Protein 5AOG (pdb70)

B-factor: mean 28.05, std 12.78, range [15.37, 127.28]

Structure (mmCIF, N/CA/C/O backbone):
data_5AOG
#
_entry.id   5AOG
#
_cell.length_a   58.620
_cell.length_b   58.620
_cell.length_c   208.410
_cell.angle_alpha   90.00
_cell.angle_beta   90.00
_cell.angle_gamma   120.00
#
_symmetry.space_group_name_H-M   'P 31 2 1'
#
loop_
_entity.id
_entity.type
_entity.pdbx_description
1 polymer 'CATIONIC PEROXIDASE SPC4'
2 branched alpha-L-fucopyranose-(1-3)-[2-acetamido-2-deoxy-beta-D-glucopyranose-(1-4)]2-acetamido-2-deoxy-beta-D-glucopyranose
3 branched beta-D-xylopyranose-(1-2)-[alpha-D-mannopyranose-(1-3)]beta-D-mannopyranose-(1-4)-2-acetamido-2-deoxy-beta-D-glucopyranose-(1-4)-[alpha-L-fucopyranose-(1-3)]2-acetamido-2-deoxy-beta-D-glucopyranose
4 non-polymer 'PROTOPORPHYRIN IX CONTAINING FE'
5 non-polymer 'CALCIUM ION'
6 non-polymer 'SODIUM ION'
7 non-polymer GLYCEROL
8 non-polymer '1H-INDOL-3-YLACETIC ACID'
9 water water
#
loop_
_atom_site.group_PDB
_atom_site.id
_atom_site.type_symbol
_atom_site.label_atom_id
_atom_site.label_alt_id
_atom_site.label_comp_id
_atom_site.label_asym_id
_atom_site.label_entity_id
_atom_site.label_seq_id
_atom_site.pdbx_PDB_ins_code
_atom_site.Cartn_x
_atom_site.Cartn_y
_atom_site.Cartn_z
_atom_site.occupancy
_atom_site.B_iso_or_equiv
_atom_site.auth_seq_id
_atom_site.auth_comp_id
_atom_site.auth_asym_id
_atom_site.auth_atom_id
_atom_site.pdbx_PDB_model_num
ATOM 1 N N . GLN A 1 1 ? 14.205 62.918 26.495 1.00 61.42 34 GLN A N 1
ATOM 2 C CA . GLN A 1 1 ? 12.949 63.683 26.233 1.00 51.66 34 GLN A CA 1
ATOM 3 C C . GLN A 1 1 ? 13.242 65.132 25.813 1.00 41.85 34 GLN A C 1
ATOM 4 O O . GLN A 1 1 ? 14.320 65.676 26.094 1.00 46.00 34 GLN A O 1
ATOM 6 N N . PRO A 1 2 ? 12.282 65.753 25.121 1.00 30.83 35 PRO A N 1
ATOM 7 C CA . PRO A 1 2 ? 12.207 67.191 25.042 1.00 35.19 35 PRO A CA 1
ATOM 8 C C . PRO A 1 2 ? 12.013 67.805 26.420 1.00 30.60 35 PRO A C 1
ATOM 9 O O . PRO A 1 2 ? 11.717 67.095 27.388 1.00 30.57 35 PRO A O 1
ATOM 13 N N . PRO A 1 3 ? 12.118 69.128 26.494 1.00 35.52 36 PRO A N 1
ATOM 14 C CA . PRO A 1 3 ? 11.830 69.787 27.751 1.00 38.21 36 PRO A CA 1
ATOM 15 C C . PRO A 1 3 ? 10.384 69.589 28.186 1.00 31.42 36 PRO A C 1
ATOM 16 O O . PRO A 1 3 ? 9.507 69.369 27.338 1.00 34.03 36 PRO A O 1
ATOM 20 N N . LEU A 1 4 ? 10.175 69.521 29.493 1.00 31.88 37 LEU A N 1
ATOM 21 C CA . LEU A 1 4 ? 8.830 69.419 30.048 1.00 29.52 37 LEU A CA 1
ATOM 22 C C . LEU A 1 4 ? 8.216 70.792 30.221 1.00 26.63 37 LEU A C 1
ATOM 23 O O . LEU A 1 4 ? 8.852 71.735 30.735 1.00 31.49 37 LEU A O 1
ATOM 28 N N . ALA A 1 5 ? 6.949 70.879 29.848 1.00 23.35 38 ALA A N 1
ATOM 29 C CA . ALA A 1 5 ? 6.170 72.086 30.079 1.00 25.71 38 ALA A CA 1
ATOM 30 C C . ALA A 1 5 ? 6.044 72.325 31.576 1.00 25.85 38 ALA A C 1
ATOM 31 O O . ALA A 1 5 ? 5.856 71.382 32.342 1.00 25.34 38 ALA A O 1
ATOM 33 N N . PRO A 1 6 ? 6.084 73.600 31.994 1.00 27.52 39 PRO A N 1
ATOM 34 C CA . PRO A 1 6 ? 5.845 73.885 33.402 1.00 25.99 39 PRO A CA 1
ATOM 35 C C . PRO A 1 6 ? 4.510 73.317 33.883 1.00 25.04 39 PRO A C 1
ATOM 36 O O . PRO A 1 6 ? 3.479 73.475 33.221 1.00 30.20 39 PRO A O 1
ATOM 40 N N . GLY A 1 7 ? 4.546 72.657 35.031 1.00 26.42 40 GLY A N 1
ATOM 41 C CA . GLY A 1 7 ? 3.362 72.044 35.591 1.00 23.30 40 GLY A CA 1
ATOM 42 C C . GLY A 1 7 ? 3.221 70.556 35.305 1.00 22.04 40 GLY A C 1
ATOM 43 O O . GLY A 1 7 ? 2.404 69.897 35.934 1.00 26.66 40 GLY A O 1
ATOM 44 N N . LEU A 1 8 ? 3.903 70.065 34.271 1.00 21.82 41 LEU A N 1
ATOM 45 C CA . LEU A 1 8 ? 3.884 68.639 33.959 1.00 19.79 41 LEU A CA 1
ATOM 46 C C . LEU A 1 8 ? 5.048 67.905 34.622 1.00 21.87 41 LEU A C 1
ATOM 47 O O . LEU A 1 8 ? 6.124 68.489 34.864 1.00 25.48 41 LEU A O 1
ATOM 52 N N . SER A 1 9 ? 4.854 66.605 34.861 1.00 20.25 42 SER A N 1
ATOM 53 C CA . SER A 1 9 ? 5.938 65.769 35.340 1.00 21.09 42 SER A CA 1
ATOM 54 C C . SER A 1 9 ? 5.702 64.346 34.929 1.00 19.40 42 SER A C 1
ATOM 55 O O . SER A 1 9 ? 4.558 63.886 34.809 1.00 20.08 42 SER A O 1
ATOM 58 N N . PHE A 1 10 ? 6.790 63.603 34.800 1.00 20.40 43 PHE A N 1
ATOM 59 C CA . PHE A 1 10 ? 6.685 62.142 34.680 1.00 20.01 43 PHE A CA 1
ATOM 60 C C . PHE A 1 10 ? 6.113 61.552 35.971 1.00 19.80 43 PHE A C 1
ATOM 61 O O . PHE A 1 10 ? 6.428 62.011 37.063 1.00 23.08 43 PHE A O 1
ATOM 69 N N . ASP A 1 11 ? 5.224 60.571 35.833 1.00 20.59 44 ASP A N 1
ATOM 70 C CA . ASP A 1 11 ? 4.661 59.850 36.998 1.00 20.97 44 ASP A CA 1
ATOM 71 C C . ASP A 1 11 ? 3.934 60.813 37.941 1.00 20.59 44 ASP A C 1
ATOM 72 O O . ASP A 1 11 ? 3.991 60.662 39.157 1.00 21.60 44 ASP A O 1
ATOM 77 N N . PHE A 1 12 ? 3.156 61.729 37.353 1.00 19.54 45 PHE A N 1
ATOM 78 C CA . PHE A 1 12 ? 2.407 62.757 38.099 1.00 19.56 45 PHE A CA 1
ATOM 79 C C . PHE A 1 12 ? 1.474 62.129 39.135 1.00 21.52 45 PHE A C 1
ATOM 80 O O . PHE A 1 12 ? 1.236 62.727 40.185 1.00 22.07 45 PHE A O 1
ATOM 88 N N . TYR A 1 13 ? 0.923 60.942 38.831 1.00 20.04 46 TYR A N 1
ATOM 89 C CA . TYR A 1 13 ? -0.064 60.277 39.696 1.00 21.54 46 TYR A CA 1
ATOM 90 C C . TYR A 1 13 ? 0.561 59.232 40.653 1.00 21.06 46 TYR A C 1
ATOM 91 O O . TYR A 1 13 ? -0.153 58.428 41.250 1.00 22.32 46 TYR A O 1
ATOM 100 N N . LYS A 1 14 ? 1.864 59.343 40.897 1.00 21.56 47 LYS A N 1
ATOM 101 C CA . LYS A 1 14 ? 2.572 58.362 41.747 1.00 21.80 47 LYS A CA 1
ATOM 102 C C . LYS A 1 14 ? 1.935 58.184 43.124 1.00 22.72 47 LYS A C 1
ATOM 103 O O . LYS A 1 14 ? 1.857 57.065 43.646 1.00 26.29 47 LYS A O 1
ATOM 109 N N . ARG A 1 15 ? 1.447 59.283 43.687 1.00 24.25 48 ARG A N 1
ATOM 110 C CA . ARG A 1 15 ? 0.787 59.238 44.983 1.00 24.71 48 ARG A CA 1
ATOM 111 C C . ARG A 1 15 ? -0.742 59.087 44.841 1.00 25.86 48 ARG A C 1
ATOM 112 O O . ARG A 1 15 ? -1.383 58.317 45.569 1.00 28.52 48 ARG A O 1
ATOM 114 N N . SER A 1 16 ? -1.342 59.793 43.900 1.00 23.19 49 SER A N 1
ATOM 115 C CA . SER A 1 16 ? -2.798 59.852 43.856 1.00 23.58 49 SER A CA 1
ATOM 116 C C . SER A 1 16 ? -3.445 58.653 43.146 1.00 23.43 49 SER A C 1
ATOM 117 O O . SER A 1 16 ? -4.578 58.289 43.451 1.00 26.99 49 SER A O 1
ATOM 120 N N . CYS A 1 17 ? -2.738 58.045 42.189 0.74 19.72 50 CYS A N 1
ATOM 121 C CA . CYS A 1 17 ? -3.218 56.811 41.552 0.74 19.50 50 CYS A CA 1
ATOM 122 C C . CYS A 1 17 ? -2.046 56.168 40.845 0.74 17.40 50 CYS A C 1
ATOM 123 O O . CYS A 1 17 ? -1.921 56.222 39.620 0.74 18.52 50 CYS A O 1
ATOM 126 N N . PRO A 1 18 ? -1.216 55.447 41.600 1.00 20.92 51 PRO A N 1
ATOM 127 C CA . PRO A 1 18 ? 0.002 54.908 41.001 1.00 21.16 51 PRO A CA 1
ATOM 128 C C . PRO A 1 18 ? -0.259 53.898 39.910 1.00 19.70 51 PRO A C 1
ATOM 129 O O . PRO A 1 18 ? 0.621 53.697 39.060 1.00 22.57 51 PRO A O 1
ATOM 133 N N . LYS A 1 19 ? -1.421 53.238 39.932 1.00 18.61 52 LYS A N 1
ATOM 134 C CA . LYS A 1 19 ? -1.743 52.228 38.914 1.00 20.45 52 LYS A CA 1
ATOM 135 C C . LYS A 1 19 ? -2.301 52.810 37.605 1.00 19.15 52 LYS A C 1
ATOM 136 O O . LYS A 1 19 ? -2.580 52.068 36.663 1.00 19.71 52 LYS A O 1
ATOM 142 N N . ALA A 1 20 ? -2.487 54.135 37.531 1.00 19.05 53 ALA A N 1
ATOM 143 C CA . ALA A 1 20 ? -3.216 54.725 36.405 1.00 19.66 53 ALA A CA 1
ATOM 144 C C . ALA A 1 20 ? -2.631 54.340 35.037 1.00 18.44 53 ALA A C 1
ATOM 145 O O . ALA A 1 20 ? -3.385 53.930 34.147 1.00 19.42 53 ALA A O 1
ATOM 147 N N . GLU A 1 21 ? -1.309 54.504 34.860 1.00 18.46 54 GLU A N 1
ATOM 148 C CA . GLU A 1 21 ? -0.739 54.204 33.548 1.00 18.95 54 GLU A CA 1
ATOM 149 C C . GLU A 1 21 ? -0.930 52.728 33.192 1.00 19.53 54 GLU A C 1
ATOM 150 O O . GLU A 1 21 ? -1.282 52.391 32.052 1.00 19.01 54 GLU A O 1
ATOM 156 N N . SER A 1 22 ? -0.772 51.863 34.184 1.00 18.25 55 SER A N 1
ATOM 157 C CA . SER A 1 22 ? -0.971 50.446 33.956 1.00 19.08 55 SER A CA 1
ATOM 158 C C . SER A 1 22 ? -2.404 50.085 33.557 1.00 18.96 55 SER A C 1
ATOM 159 O O . SER A 1 22 ? -2.624 49.243 32.685 1.00 21.12 55 SER A O 1
ATOM 162 N N . ILE A 1 23 ? -3.374 50.763 34.159 1.00 18.89 56 ILE A N 1
ATOM 163 C CA . ILE A 1 23 ? -4.778 50.562 33.817 1.00 18.73 56 ILE A CA 1
ATOM 164 C C . ILE A 1 23 ? -5.038 50.973 32.368 1.00 18.93 56 ILE A C 1
ATOM 165 O O . ILE A 1 23 ? -5.715 50.246 31.623 1.00 19.12 56 ILE A O 1
ATOM 170 N N . VAL A 1 24 ? -4.505 52.120 31.944 1.00 17.94 57 VAL A N 1
ATOM 171 C CA . VAL A 1 24 ? -4.732 52.545 30.563 1.00 17.49 57 VAL A CA 1
ATOM 172 C C . VAL A 1 24 ? -4.140 51.516 29.585 1.00 17.13 57 VAL A C 1
ATOM 173 O O . VAL A 1 24 ? -4.764 51.145 28.605 1.00 17.98 57 VAL A O 1
ATOM 177 N N . ARG A 1 25 ? -2.918 51.070 29.854 1.00 17.95 58 ARG A N 1
ATOM 178 C CA . ARG A 1 25 ? -2.240 50.149 28.942 1.00 18.71 58 ARG A CA 1
ATOM 179 C C . ARG A 1 25 ? -2.992 48.824 28.817 1.00 17.97 58 ARG A C 1
ATOM 180 O O . ARG A 1 25 ? -3.205 48.313 27.717 1.00 19.64 58 ARG A O 1
ATOM 188 N N . SER A 1 26 ? -3.447 48.297 29.956 1.00 17.71 59 SER A N 1
ATOM 189 C CA A SER A 1 26 ? -4.202 47.043 29.949 0.66 19.46 59 SER A CA 1
ATOM 190 C CA B SER A 1 26 ? -4.188 47.051 29.952 0.34 19.46 59 SER A CA 1
ATOM 191 C C . SER A 1 26 ? -5.474 47.182 29.129 1.00 18.70 59 SER A C 1
ATOM 192 O O . SER A 1 26 ? -5.817 46.291 28.331 1.00 20.12 59 SER A O 1
ATOM 197 N N . PHE A 1 27 ? -6.188 48.291 29.302 1.00 17.68 60 PHE A N 1
ATOM 198 C CA . PHE A 1 27 ? -7.406 48.516 28.541 1.00 18.02 60 PHE A CA 1
ATOM 199 C C . PHE A 1 27 ? -7.110 48.575 27.053 1.00 18.86 60 PHE A C 1
ATOM 200 O O . PHE A 1 27 ? -7.783 47.942 26.246 1.00 19.16 60 PHE A O 1
ATOM 208 N N . VAL A 1 28 ? -6.111 49.363 26.671 1.00 17.80 61 VAL A N 1
ATOM 209 C CA . VAL A 1 28 ? -5.789 49.534 25.254 1.00 18.27 61 VAL A CA 1
ATOM 210 C C . VAL A 1 28 ? -5.346 48.199 24.638 1.00 19.00 61 VAL A C 1
ATOM 211 O O . VAL A 1 28 ? -5.754 47.854 23.527 1.00 19.74 61 VAL A O 1
ATOM 215 N N . GLN A 1 29 ? -4.511 47.452 25.338 1.00 18.65 62 GLN A N 1
ATOM 216 C CA A GLN A 1 29 ? -4.088 46.162 24.821 0.49 21.82 62 GLN A CA 1
ATOM 217 C CA B GLN A 1 29 ? -4.061 46.156 24.820 0.51 20.53 62 GLN A CA 1
ATOM 218 C C . GLN A 1 29 ? -5.285 45.259 24.517 1.00 22.18 62 GLN A C 1
ATOM 219 O O . GLN A 1 29 ? -5.401 44.683 23.429 1.00 23.75 62 GLN A O 1
ATOM 230 N N . ASP A 1 30 ? -6.234 45.172 25.450 1.00 20.62 63 ASP A N 1
ATOM 231 C CA . ASP A 1 30 ? -7.400 44.315 25.229 1.00 22.87 63 ASP A CA 1
ATOM 232 C C . ASP A 1 30 ? -8.277 44.858 24.085 1.00 22.98 63 ASP A C 1
ATOM 233 O O . ASP A 1 30 ? -8.802 44.097 23.263 1.00 25.42 63 ASP A O 1
ATOM 238 N N . ALA A 1 31 ? -8.529 46.163 24.105 1.00 20.41 64 ALA A N 1
ATOM 239 C CA . ALA A 1 31 ? -9.478 46.764 23.171 1.00 21.80 64 ALA A CA 1
ATOM 240 C C . ALA A 1 31 ? -8.974 46.679 21.722 1.00 21.31 64 ALA A C 1
ATOM 241 O O . ALA A 1 31 ? -9.760 46.476 20.794 1.00 22.93 64 ALA A O 1
ATOM 243 N N . VAL A 1 32 ? -7.678 46.923 21.522 1.00 21.05 65 VAL A N 1
ATOM 244 C CA . VAL A 1 32 ? -7.068 46.868 20.193 1.00 22.86 65 VAL A CA 1
ATOM 245 C C . VAL A 1 32 ? -7.020 45.433 19.658 1.00 23.99 65 VAL A C 1
ATOM 246 O O . VAL A 1 32 ? -7.215 45.208 18.464 1.00 24.87 65 VAL A O 1
ATOM 250 N N . ARG A 1 33 ? -6.894 44.458 20.552 1.00 27.70 66 ARG A N 1
ATOM 251 C CA . ARG A 1 33 ? -6.921 43.066 20.146 1.00 30.04 66 ARG A CA 1
ATOM 252 C C . ARG A 1 33 ? -8.268 42.703 19.508 1.00 28.07 66 ARG A C 1
ATOM 253 O O . ARG A 1 33 ? -8.326 41.879 18.600 1.00 35.18 66 ARG A O 1
ATOM 255 N N . ARG A 1 34 ? -9.336 43.363 19.969 1.00 27.58 67 ARG A N 1
ATOM 256 C CA . ARG A 1 34 ? -10.699 43.167 19.449 1.00 26.19 67 ARG A CA 1
ATOM 257 C C . ARG A 1 34 ? -11.017 44.040 18.233 1.00 29.38 67 ARG A C 1
ATOM 258 O O . ARG A 1 34 ? -11.952 43.757 17.507 1.00 37.87 67 ARG A O 1
ATOM 260 N N . ASP A 1 35 ? -10.303 45.152 18.085 1.00 23.99 68 ASP A N 1
ATOM 261 C CA . ASP A 1 35 ? -10.593 46.203 17.067 1.00 24.14 68 ASP A CA 1
ATOM 262 C C . ASP A 1 35 ? -9.262 46.859 16.698 1.00 21.48 68 ASP A C 1
ATOM 263 O O . ASP A 1 35 ? -8.874 47.871 17.288 1.00 21.24 68 ASP A O 1
ATOM 268 N N . VAL A 1 36 ? -8.577 46.310 15.701 1.00 21.82 69 VAL A N 1
ATOM 269 C CA . VAL A 1 36 ? -7.189 46.713 15.448 1.00 21.87 69 VAL A CA 1
ATOM 270 C C . VAL A 1 36 ? -7.079 48.191 15.118 1.00 20.75 69 VAL A C 1
ATOM 271 O O . VAL A 1 36 ? -6.125 48.867 15.526 1.00 22.16 69 VAL A O 1
ATOM 275 N N . GLY A 1 37 ? -8.068 48.692 14.406 1.00 19.48 70 GLY A N 1
ATOM 276 C CA . GLY A 1 37 ? -8.050 50.123 13.994 1.00 20.69 70 GLY A CA 1
ATOM 277 C C . GLY A 1 37 ? -8.216 51.139 15.117 1.00 19.80 70 GLY A C 1
ATOM 278 O O . GLY A 1 37 ? -7.986 52.325 14.934 1.00 20.07 70 GLY A O 1
ATOM 279 N N . LEU A 1 38 ? -8.590 50.662 16.297 1.00 18.93 71 LEU A N 1
ATOM 280 C CA . LEU A 1 38 ? -8.723 51.551 17.444 1.00 18.99 71 LEU A CA 1
ATOM 281 C C . LEU A 1 38 ? -7.397 52.214 17.781 1.00 16.75 71 LEU A C 1
ATOM 282 O O . LEU A 1 38 ? -7.381 53.379 18.225 1.00 17.89 71 LEU A O 1
ATOM 287 N N . ALA A 1 39 ? -6.278 51.510 17.581 1.00 17.52 72 ALA A N 1
ATOM 288 C CA . ALA A 1 39 ? -4.983 52.128 17.859 1.00 16.82 72 ALA A CA 1
ATOM 289 C C . ALA A 1 39 ? -4.735 53.388 17.027 1.00 16.76 72 ALA A C 1
ATOM 290 O O . ALA A 1 39 ? -4.368 54.445 17.556 1.00 17.73 72 ALA A O 1
ATOM 292 N N . ALA A 1 40 ? -5.013 53.303 15.731 1.00 17.21 73 ALA A N 1
ATOM 293 C CA . ALA A 1 40 ? -4.902 54.475 14.877 1.00 17.37 73 ALA A CA 1
ATOM 294 C C . ALA A 1 40 ? -5.875 55.563 15.334 1.00 17.21 73 ALA A C 1
ATOM 295 O O . ALA A 1 40 ? -5.534 56.737 15.395 1.00 18.39 73 ALA A O 1
ATOM 297 N N . GLY A 1 41 ? -7.091 55.170 15.680 1.00 17.41 74 GLY A N 1
ATOM 298 C CA . GLY A 1 41 ? -8.078 56.147 16.125 1.00 17.85 74 GLY A CA 1
ATOM 299 C C . GLY A 1 41 ? -7.592 56.918 17.347 1.00 17.16 74 GLY A C 1
ATOM 300 O O . GLY A 1 41 ? -7.797 58.130 17.463 1.00 17.56 74 GLY A O 1
ATOM 301 N N . LEU A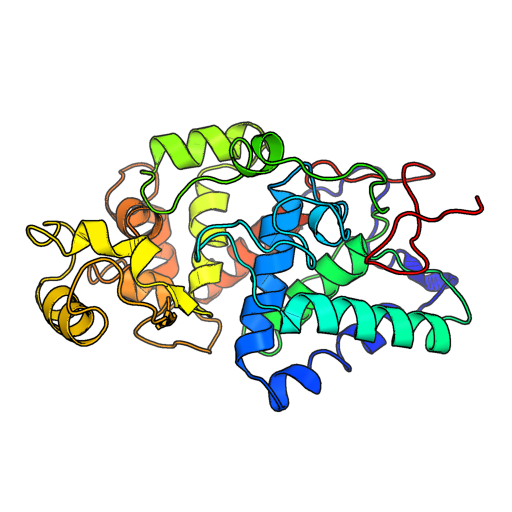 1 42 ? -7.015 56.221 18.308 1.00 16.66 75 LEU A N 1
ATOM 302 C CA . LEU A 1 42 ? -6.561 56.872 19.541 1.00 16.78 75 LEU A CA 1
ATOM 303 C C . LEU A 1 42 ? -5.347 57.775 19.295 1.00 16.66 75 LEU A C 1
ATOM 304 O O . LEU A 1 42 ? -5.230 58.838 19.879 1.00 16.91 75 LEU A O 1
ATOM 309 N N . LEU A 1 43 ? -4.405 57.330 18.470 1.00 16.57 76 LEU A N 1
ATOM 310 C CA . LEU A 1 43 ? -3.242 58.171 18.143 1.00 16.31 76 LEU A CA 1
ATOM 311 C C . LEU A 1 43 ? -3.716 59.446 17.467 1.00 16.56 76 LEU A C 1
ATOM 312 O O . LEU A 1 43 ? -3.250 60.567 17.792 1.00 17.77 76 LEU A O 1
ATOM 317 N N . ARG A 1 44 ? -4.577 59.292 16.472 1.00 16.20 77 ARG A N 1
ATOM 318 C CA . ARG A 1 44 ? -5.093 60.462 15.747 1.00 17.09 77 ARG A CA 1
ATOM 319 C C . ARG A 1 44 ? -5.825 61.419 16.680 1.00 16.79 77 ARG A C 1
ATOM 320 O O . ARG A 1 44 ? -5.723 62.644 16.550 1.00 17.95 77 ARG A O 1
ATOM 328 N N . LEU A 1 45 ? -6.618 60.861 17.582 1.00 16.82 78 LEU A N 1
ATOM 329 C CA . LEU A 1 45 ? -7.434 61.673 18.459 1.00 17.09 78 LEU A CA 1
ATOM 330 C C . LEU A 1 45 ? -6.559 62.584 19.341 1.00 17.19 78 LEU A C 1
ATOM 331 O O . LEU A 1 45 ? -6.878 63.775 19.575 1.00 17.48 78 LEU A O 1
ATOM 336 N N . HIS A 1 46 ? -5.416 62.066 19.786 1.00 15.73 79 HIS A N 1
ATOM 337 C CA . HIS A 1 46 ? -4.449 62.877 20.571 1.00 15.58 79 HIS A CA 1
ATOM 338 C C . HIS A 1 46 ? -3.812 63.992 19.744 1.00 16.24 79 HIS A C 1
ATOM 339 O O . HIS A 1 46 ? -3.772 65.150 20.174 1.00 17.06 79 HIS A O 1
ATOM 346 N N . PHE A 1 47 ? -3.369 63.670 18.542 1.00 15.99 80 PHE A N 1
ATOM 347 C CA . PHE A 1 47 ? -2.860 64.677 17.587 1.00 17.13 80 PHE A CA 1
ATOM 348 C C . PHE A 1 47 ? -3.905 65.755 17.332 1.00 16.61 80 PHE A C 1
ATOM 349 O O . PHE A 1 47 ? -3.636 66.969 17.459 1.00 17.59 80 PHE A O 1
ATOM 357 N N . HIS A 1 48 ? -5.106 65.324 16.984 1.00 16.55 81 HIS A N 1
ATOM 358 C CA . HIS A 1 48 ? -6.172 66.215 16.572 1.00 17.15 81 HIS A CA 1
ATOM 359 C C . HIS A 1 48 ? -6.534 67.159 17.698 1.00 16.73 81 HIS A C 1
ATOM 360 O O . HIS A 1 48 ? -6.617 68.406 17.535 1.00 18.26 81 HIS A O 1
ATOM 367 N N . ASP A 1 49 ? -6.694 66.598 18.894 1.00 16.91 82 ASP A N 1
ATOM 368 C CA . ASP A 1 49 ? -6.960 67.441 20.064 1.00 16.87 82 ASP A CA 1
ATOM 369 C C . ASP A 1 49 ? -5.852 68.481 20.283 1.00 16.27 82 ASP A C 1
ATOM 370 O O . ASP A 1 49 ? -6.122 69.673 20.523 1.00 17.71 82 ASP A O 1
ATOM 375 N N . CYS A 1 50 ? -4.614 68.042 20.212 1.00 17.04 83 CYS A N 1
ATOM 376 C CA . CYS A 1 50 ? -3.492 68.938 20.448 1.00 17.68 83 CYS A CA 1
ATOM 377 C C . CYS A 1 50 ? -3.453 70.115 19.468 1.00 17.82 83 CYS A C 1
ATOM 378 O O . CYS A 1 50 ? -3.091 71.251 19.845 1.00 19.64 83 CYS A O 1
ATOM 381 N N . PHE A 1 51 ? -3.791 69.856 18.209 1.00 18.05 84 PHE A N 1
ATOM 382 C CA . PHE A 1 51 ? -3.799 70.881 17.167 1.00 18.12 84 PHE A CA 1
ATOM 383 C C . PHE A 1 51 ? -5.046 71.782 17.201 1.00 19.29 84 PHE A C 1
ATOM 384 O O . PHE A 1 51 ? -5.040 72.881 16.632 1.00 23.23 84 PHE A O 1
ATOM 392 N N . VAL A 1 52 ? -6.062 71.374 17.946 1.00 19.57 85 VAL A N 1
ATOM 393 C CA . VAL A 1 52 ? -7.275 72.159 18.115 1.00 19.68 85 VAL A CA 1
ATOM 394 C C . VAL A 1 52 ? -7.309 72.766 19.526 1.00 20.04 85 VAL A C 1
ATOM 395 O O . VAL A 1 52 ? -7.720 72.136 20.506 1.00 20.31 85 VAL A O 1
ATOM 399 N N . GLN A 1 53 ? -6.800 73.998 19.596 1.00 20.60 86 GLN A N 1
ATOM 400 C CA . GLN A 1 53 ? -6.616 74.776 20.820 1.00 21.16 86 GLN A CA 1
ATOM 401 C C . GLN A 1 53 ? -5.437 74.375 21.707 1.00 25.26 86 GLN A C 1
ATOM 402 O O . GLN A 1 53 ? -4.825 75.221 22.337 1.00 33.34 86 GLN A O 1
ATOM 408 N N . GLY A 1 54 ? -5.138 73.090 21.801 1.00 21.16 87 GLY A N 1
ATOM 409 C CA . GLY A 1 54 ? -4.062 72.631 22.675 1.00 20.70 87 GLY A CA 1
ATOM 410 C C . GLY A 1 54 ? -4.429 71.279 23.235 1.00 17.76 87 GLY A C 1
ATOM 411 O O . GLY A 1 54 ? -5.549 70.815 23.033 1.00 18.05 87 GLY A O 1
ATOM 412 N N . CYS A 1 55 ? -3.465 70.642 23.898 1.00 18.22 88 CYS A N 1
ATOM 413 C CA . CYS A 1 55 ? -3.660 69.275 24.397 1.00 16.93 88 CYS A CA 1
ATOM 414 C C . CYS A 1 55 ? -4.439 69.344 25.704 1.00 16.82 88 CYS A C 1
ATOM 415 O O . CYS A 1 55 ? -3.875 69.233 26.790 1.00 18.49 88 CYS A O 1
ATOM 418 N N . ASP A 1 56 ? -5.751 69.508 25.578 1.00 16.73 89 ASP A N 1
ATOM 419 C CA . ASP A 1 56 ? -6.618 69.894 26.679 1.00 17.01 89 ASP A CA 1
ATOM 420 C C . ASP A 1 56 ? -7.996 69.206 26.622 1.00 17.79 89 ASP A C 1
ATOM 421 O O . ASP A 1 56 ? -8.917 69.560 27.357 1.00 17.69 89 ASP A O 1
ATOM 426 N N . ALA A 1 57 ? -8.111 68.210 25.744 1.00 16.67 90 ALA A N 1
ATOM 427 C CA . ALA A 1 57 ? -9.317 67.408 25.627 1.00 17.04 90 ALA A CA 1
ATOM 428 C C . ALA A 1 57 ? -10.553 68.192 25.179 1.00 17.52 90 ALA A C 1
ATOM 429 O O . ALA A 1 57 ? -11.677 67.698 25.261 1.00 18.29 90 ALA A O 1
ATOM 431 N N . SER A 1 58 ? -10.348 69.371 24.597 1.00 18.37 91 SER A N 1
ATOM 432 C CA . SER A 1 58 ? -11.494 70.150 24.120 1.00 19.27 91 SER A CA 1
ATOM 433 C C . SER A 1 58 ? -12.337 69.379 23.103 1.00 19.01 91 SER A C 1
ATOM 434 O O . SER A 1 58 ? -13.556 69.477 23.115 1.00 19.67 91 SER A O 1
ATOM 437 N N . VAL A 1 59 ? -11.695 68.593 22.242 1.00 18.19 92 VAL A N 1
ATOM 438 C CA . VAL A 1 59 ? -12.435 67.920 21.179 1.00 19.54 92 VAL A CA 1
ATOM 439 C C . VAL A 1 59 ? -13.242 66.715 21.658 1.00 18.97 92 VAL A C 1
ATOM 440 O O . VAL A 1 59 ? -14.073 66.206 20.917 1.00 21.28 92 VAL A O 1
ATOM 444 N N . LEU A 1 60 ? -13.087 66.330 22.927 1.00 17.75 93 LEU A N 1
ATOM 445 C CA . LEU A 1 60 ? -13.922 65.256 23.459 1.00 18.81 93 LEU A CA 1
ATOM 446 C C . LEU A 1 60 ? -15.307 65.741 23.839 1.00 19.04 93 LEU A C 1
ATOM 447 O O . LEU A 1 60 ? -16.206 64.925 24.071 1.00 20.20 93 LEU A O 1
ATOM 452 N N . LEU A 1 61 ? -15.467 67.048 24.010 1.00 19.43 94 LEU A N 1
ATOM 453 C CA . LEU A 1 61 ? -16.735 67.583 24.507 1.00 19.19 94 LEU A CA 1
ATOM 454 C C . LEU A 1 61 ? -17.860 67.422 23.479 1.00 21.85 94 LEU A C 1
ATOM 455 O O . LEU A 1 61 ? -17.700 67.804 22.310 1.00 21.95 94 LEU A O 1
ATOM 460 N N . ASP A 1 62 ? -19.015 66.938 23.944 1.00 22.13 95 ASP A N 1
ATOM 461 C CA . ASP A 1 62 ? -20.262 66.975 23.180 1.00 22.35 95 ASP A CA 1
ATOM 462 C C . ASP A 1 62 ? -20.661 68.448 23.019 1.00 25.62 95 ASP A C 1
ATOM 463 O O . ASP A 1 62 ? -20.968 69.126 24.013 1.00 27.47 95 ASP A O 1
ATOM 468 N N . GLY A 1 63 ? -20.546 68.963 21.793 1.00 27.36 96 GLY A N 1
ATOM 469 C CA . GLY A 1 63 ? -20.725 70.393 21.531 1.00 28.22 96 GLY A CA 1
ATOM 470 C C . GLY A 1 63 ? -19.511 71.030 20.870 1.00 25.95 96 GLY A C 1
ATOM 471 O O . GLY A 1 63 ? -19.611 72.085 20.232 1.00 31.77 96 GLY A O 1
ATOM 472 N N . SER A 1 64 ? -18.363 70.376 20.985 1.00 23.98 97 SER A N 1
ATOM 473 C CA . SER A 1 64 ? -17.183 70.809 20.237 1.00 23.30 97 SER A CA 1
ATOM 474 C C . SER A 1 64 ? -17.297 70.435 18.762 1.00 25.13 97 SER A C 1
ATOM 475 O O . SER A 1 64 ? -17.734 69.335 18.427 1.00 24.84 97 SER A O 1
ATOM 478 N N . ALA A 1 65 ? -16.894 71.342 17.875 1.00 23.93 98 ALA A N 1
ATOM 479 C CA . ALA A 1 65 ? -16.730 70.989 16.466 1.00 25.70 98 ALA A CA 1
ATOM 480 C C . ALA A 1 65 ? -15.746 69.806 16.371 1.00 23.59 98 ALA A C 1
ATOM 481 O O . ALA A 1 65 ? -14.707 69.810 17.025 1.00 24.15 98 ALA A O 1
ATOM 483 N N . THR A 1 66 ? -16.127 68.808 15.578 1.00 25.21 99 THR A N 1
ATOM 484 C CA . THR A 1 66 ? -15.426 67.517 15.420 1.00 23.38 99 THR A CA 1
ATOM 485 C C . THR A 1 66 ? -15.464 66.613 16.643 1.00 23.79 99 THR A C 1
ATOM 486 O O . THR A 1 66 ? -14.901 65.529 16.603 1.00 24.64 99 THR A O 1
ATOM 490 N N . GLY A 1 67 ? -16.244 66.990 17.651 1.00 23.25 100 GLY A N 1
ATOM 491 C CA . GLY A 1 67 ? -16.460 66.158 18.828 1.00 22.01 100 GLY A CA 1
ATOM 492 C C . GLY A 1 67 ? -17.454 65.028 18.608 1.00 22.52 100 GLY A C 1
ATOM 493 O O . GLY A 1 67 ? -17.872 64.765 17.467 1.00 25.57 100 GLY A O 1
ATOM 494 N N . PRO A 1 68 ? -17.821 64.323 19.693 1.00 22.98 101 PRO A N 1
ATOM 495 C CA . PRO A 1 68 ? -18.589 63.096 19.533 1.00 24.54 101 PRO A CA 1
ATOM 496 C C . PRO A 1 68 ? -20.023 63.328 19.089 1.00 29.19 101 PRO A C 1
ATOM 497 O O . PRO A 1 68 ? -20.680 62.395 18.630 1.00 38.12 101 PRO A O 1
ATOM 501 N N . GLY A 1 69 ? -20.516 64.545 19.261 1.00 28.31 102 GLY A N 1
ATOM 502 C CA . GLY A 1 69 ? -21.859 64.891 18.830 1.00 37.71 102 GLY A CA 1
ATOM 503 C C . GLY A 1 69 ? -21.912 65.323 17.376 1.00 51.83 102 GLY A C 1
ATOM 504 O O . GLY A 1 69 ? -22.983 65.633 16.864 1.00 66.70 102 GLY A O 1
ATOM 505 N N . GLU A 1 70 ? -20.748 65.467 16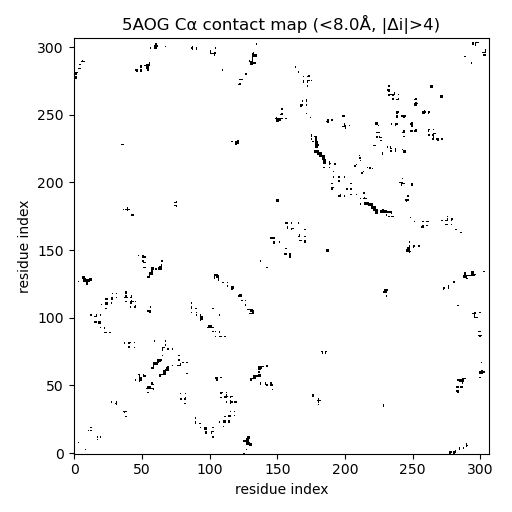.744 1.00 57.86 103 GLU A N 1
ATOM 506 C CA . GLU A 1 70 ? -20.639 66.192 15.478 1.00 48.78 103 GLU A CA 1
ATOM 507 C C . GLU A 1 70 ? -21.301 65.411 14.349 1.00 56.37 103 GLU A C 1
ATOM 508 O O . GLU A 1 70 ? -20.910 64.283 14.063 1.00 52.13 103 GLU A O 1
ATOM 514 N N . GLN A 1 71 ? -22.265 66.036 13.678 1.00 52.74 104 GLN A N 1
ATOM 515 C CA . GLN A 1 71 ? -23.009 65.372 12.615 1.00 58.76 104 GLN A CA 1
ATOM 516 C C . GLN A 1 71 ? -22.848 66.131 11.298 1.00 53.23 104 GLN A C 1
ATOM 517 O O . GLN A 1 71 ? -23.216 65.633 10.224 1.00 64.03 104 GLN A O 1
ATOM 519 N N . GLN A 1 72 ? -22.278 67.329 11.380 1.00 43.45 105 GLN A N 1
ATOM 520 C CA . GLN A 1 72 ? -22.209 68.221 10.227 1.00 50.12 105 GLN A CA 1
ATOM 521 C C . GLN A 1 72 ? -20.752 68.485 9.849 1.00 52.93 105 GLN A C 1
ATOM 522 O O . GLN A 1 72 ? -20.394 69.613 9.502 1.00 100.05 105 GLN A O 1
ATOM 528 N N . ALA A 1 73 ? -19.926 67.439 9.840 1.00 49.14 106 ALA A N 1
ATOM 529 C CA . ALA A 1 73 ? -18.553 67.564 9.329 1.00 35.11 106 ALA A CA 1
ATOM 530 C C . ALA A 1 73 ? -18.308 66.725 8.069 1.00 33.86 106 ALA A C 1
ATOM 531 O O . ALA A 1 73 ? -18.865 65.640 7.930 1.00 42.51 106 ALA A O 1
ATOM 533 N N . PRO A 1 74 ? -17.348 67.155 7.225 1.00 38.73 107 PRO A N 1
ATOM 534 C CA . PRO A 1 74 ? -16.862 66.320 6.120 1.00 35.73 107 PRO A CA 1
ATOM 535 C C . PRO A 1 74 ? -16.211 65.024 6.604 1.00 35.81 107 PRO A C 1
ATOM 536 O O . PRO A 1 74 ? -15.801 64.936 7.766 1.00 33.12 107 PRO A O 1
ATOM 540 N N . PRO A 1 75 ? -16.094 64.025 5.716 1.00 36.10 108 PRO A N 1
ATOM 541 C CA . PRO A 1 75 ? -15.571 62.733 6.151 1.00 35.02 108 PRO A CA 1
ATOM 542 C C . PRO A 1 75 ? -14.225 62.805 6.846 1.00 35.35 108 PRO A C 1
ATOM 543 O O . PRO A 1 75 ? -14.000 62.075 7.812 1.00 36.57 108 PRO A O 1
ATOM 547 N N . ASN A 1 76 ? -13.348 63.689 6.385 1.00 33.30 109 ASN A N 1
ATOM 548 C CA . ASN A 1 76 ? -11.995 63.755 6.931 1.00 30.24 109 ASN A CA 1
ATOM 549 C C . ASN A 1 76 ? -11.851 64.591 8.208 1.00 28.94 109 ASN A C 1
ATOM 550 O O . ASN A 1 76 ? -10.781 64.587 8.817 1.00 31.85 109 ASN A O 1
ATOM 555 N N . LEU A 1 77 ? -12.974 65.129 8.693 1.00 28.26 110 LEU A N 1
ATOM 556 C CA . LEU A 1 77 ? -13.059 65.774 10.004 1.00 27.86 110 LEU A CA 1
ATOM 557 C C . LEU A 1 77 ? -14.085 65.040 10.863 1.00 29.20 110 LEU A C 1
ATOM 558 O O . LEU A 1 77 ? -14.553 65.573 11.879 1.00 30.51 110 LEU A O 1
ATOM 563 N N . THR A 1 78 ? -14.411 63.809 10.465 1.00 29.76 111 THR A N 1
ATOM 564 C CA . THR A 1 78 ? -15.300 62.947 11.239 1.00 27.91 111 THR A CA 1
ATOM 565 C C . THR A 1 78 ? -14.479 61.800 11.805 1.00 28.68 111 THR A C 1
ATOM 566 O O . THR A 1 78 ? -14.062 60.915 11.066 1.00 30.15 111 THR A O 1
ATOM 570 N N . LEU A 1 79 ? -14.159 61.893 13.097 1.00 23.48 112 LEU A N 1
ATOM 571 C CA . LEU A 1 79 ? -13.200 61.009 13.706 1.00 24.48 112 LEU A CA 1
ATOM 572 C C . LEU A 1 79 ? -13.866 59.696 14.103 1.00 24.41 112 LEU A C 1
ATOM 573 O O . LEU A 1 79 ? -15.077 59.622 14.332 1.00 25.33 112 LEU A O 1
ATOM 578 N N . ARG A 1 80 ? -13.033 58.678 14.264 1.00 25.94 113 ARG A N 1
ATOM 579 C CA . ARG A 1 80 ? -13.509 57.328 14.490 1.00 27.07 113 ARG A CA 1
ATOM 580 C C . ARG A 1 80 ? -14.343 57.272 15.791 1.00 25.42 113 ARG A C 1
ATOM 581 O O . ARG A 1 80 ? -13.844 57.591 16.872 1.00 25.79 113 ARG A O 1
ATOM 589 N N . PRO A 1 81 ? -15.602 56.796 15.711 1.00 27.50 114 PRO A N 1
ATOM 590 C CA . PRO A 1 81 ? -16.416 56.891 16.941 1.00 27.91 114 PRO A CA 1
ATOM 591 C C . PRO A 1 81 ? -15.916 56.007 18.090 1.00 22.90 114 PRO A C 1
ATOM 592 O O . PRO A 1 81 ? -16.055 56.360 19.254 1.00 25.99 114 PRO A O 1
ATOM 596 N N . THR A 1 82 ? -15.325 54.871 17.752 1.00 23.33 115 THR A N 1
ATOM 597 C CA . THR A 1 82 ? -14.816 53.955 18.757 1.00 22.61 115 THR A CA 1
ATOM 598 C C . THR A 1 82 ? -13.709 54.568 19.595 1.00 20.73 115 THR A C 1
ATOM 599 O O . THR A 1 82 ? -13.501 54.166 20.728 1.00 20.90 115 THR A O 1
ATOM 603 N N . ALA A 1 83 ? -12.998 55.564 19.065 1.00 19.52 116 ALA A N 1
ATOM 604 C CA . ALA A 1 83 ? -11.933 56.183 19.859 1.00 18.13 116 ALA A CA 1
ATOM 605 C C . ALA A 1 83 ? -12.481 57.120 20.953 1.00 18.41 116 ALA A C 1
ATOM 606 O O . ALA A 1 83 ? -12.003 57.085 22.102 1.00 18.85 116 ALA A O 1
ATOM 608 N N . PHE A 1 84 ? -13.549 57.861 20.645 1.00 19.88 117 PHE A N 1
ATOM 609 C CA . PHE A 1 84 ? -14.214 58.630 21.692 1.00 19.86 117 PHE A CA 1
ATOM 610 C C . PHE A 1 84 ? -14.708 57.687 22.790 1.00 19.34 117 PHE A C 1
ATOM 611 O O . PHE A 1 84 ? -14.538 57.984 23.986 1.00 20.66 117 PHE A O 1
ATOM 619 N N . LYS A 1 85 ? -15.338 56.577 22.391 1.00 20.16 118 LYS A N 1
ATOM 620 C CA . LYS A 1 85 ? -15.904 55.632 23.353 1.00 20.71 118 LYS A CA 1
ATOM 621 C C . LYS A 1 85 ? -14.811 55.004 24.222 1.00 19.57 118 LYS A C 1
ATOM 622 O O . LYS A 1 85 ? -14.962 54.861 25.445 1.00 21.55 118 LYS A O 1
ATOM 628 N N . ALA A 1 86 ? -13.676 54.686 23.608 1.00 19.91 119 ALA A N 1
ATOM 629 C CA . ALA A 1 86 ? -12.576 54.073 24.363 1.00 19.94 119 ALA A CA 1
ATOM 630 C C . ALA A 1 86 ? -12.023 55.006 25.450 1.00 18.76 119 ALA A C 1
ATOM 631 O O . ALA A 1 86 ? -11.754 54.577 26.569 1.00 19.15 119 ALA A O 1
ATOM 633 N N . ILE A 1 87 ? -11.869 56.293 25.123 1.00 18.34 120 ILE A N 1
ATOM 634 C CA . ILE A 1 87 ? -11.393 57.243 26.113 1.00 18.05 120 ILE A CA 1
ATOM 635 C C . ILE A 1 87 ? -12.351 57.255 27.323 1.00 18.17 120 ILE A C 1
ATOM 636 O O . ILE A 1 87 ? -11.927 57.214 28.473 1.00 18.79 120 ILE A O 1
ATOM 641 N N . ASN A 1 88 ? -13.649 57.340 27.065 1.00 19.17 121 ASN A N 1
ATOM 642 C CA . ASN A 1 88 ? -14.632 57.326 28.151 1.00 21.12 121 ASN A CA 1
ATOM 643 C C . ASN A 1 88 ? -14.610 56.027 28.954 1.00 19.53 121 ASN A C 1
ATOM 644 O O . ASN A 1 88 ? -14.664 56.061 30.193 1.00 21.51 121 ASN A O 1
ATOM 649 N N . ASP A 1 89 ? -14.443 54.898 28.272 1.00 19.93 122 ASP A N 1
ATOM 650 C CA . ASP A 1 89 ? -14.406 53.589 28.969 1.00 20.59 122 ASP A CA 1
ATOM 651 C C . ASP A 1 89 ? -13.144 53.491 29.851 1.00 19.53 122 ASP A C 1
ATOM 652 O O . ASP A 1 89 ? -13.200 52.991 30.986 1.00 20.71 122 ASP A O 1
ATOM 657 N N . ILE A 1 90 ? -12.016 53.987 29.334 1.00 18.42 123 ILE A N 1
ATOM 658 C CA . ILE A 1 90 ? -10.797 54.017 30.121 1.00 18.29 123 ILE A CA 1
ATOM 659 C C . ILE A 1 90 ? -10.966 54.907 31.345 1.00 19.76 123 ILE A C 1
ATOM 660 O O . ILE A 1 90 ? -10.587 54.551 32.476 1.00 20.38 123 ILE A O 1
ATOM 665 N N . HIS A 1 91 ? -11.557 56.080 31.130 1.00 18.92 124 HIS A N 1
ATOM 666 C CA . HIS A 1 91 ? -11.733 57.041 32.206 1.00 19.91 124 HIS A CA 1
ATOM 667 C C . HIS A 1 91 ? -12.713 56.501 33.281 1.00 21.87 124 HIS A C 1
ATOM 668 O O . HIS A 1 91 ? -12.476 56.673 34.495 1.00 21.26 124 HIS A O 1
ATOM 675 N N . ASP A 1 92 ? -13.740 55.753 32.850 1.00 21.48 125 ASP A N 1
ATOM 676 C CA . ASP A 1 92 ? -14.641 55.057 33.787 1.00 23.48 125 ASP A CA 1
ATOM 677 C C . ASP A 1 92 ? -13.891 54.028 34.632 1.00 23.73 125 ASP A C 1
ATOM 678 O O . ASP A 1 92 ? -14.144 53.887 35.838 1.00 23.91 125 ASP A O 1
ATOM 683 N N . ARG A 1 93 ? -13.022 53.253 33.976 1.00 20.94 126 ARG A N 1
ATOM 684 C CA . ARG A 1 93 ? -12.223 52.270 34.680 1.00 23.15 126 ARG A CA 1
ATOM 685 C C . ARG A 1 93 ? -11.301 52.929 35.702 1.00 20.52 126 ARG A C 1
ATOM 686 O O . ARG A 1 93 ? -11.143 52.438 36.833 1.00 23.60 126 ARG A O 1
ATOM 694 N N . LEU A 1 94 ? -10.719 54.071 35.333 1.00 20.77 127 LEU A N 1
ATOM 695 C CA . LEU A 1 94 ? -9.870 54.814 36.265 1.00 20.56 127 LEU A CA 1
ATOM 696 C C . LEU A 1 94 ? -10.680 55.335 37.467 1.00 22.64 127 LEU A C 1
ATOM 697 O O . LEU A 1 94 ? -10.169 55.398 38.596 1.00 24.34 127 LEU A O 1
ATOM 702 N N . HIS A 1 95 ? -11.924 55.753 37.254 1.00 24.05 128 HIS A N 1
ATOM 703 C CA . HIS A 1 95 ? -12.734 56.229 38.384 1.00 24.00 128 HIS A CA 1
ATOM 704 C C . HIS A 1 95 ? -12.825 55.121 39.444 1.00 25.49 128 HIS A C 1
ATOM 705 O O . HIS A 1 95 ? -12.640 55.358 40.644 1.00 28.84 128 HIS A O 1
ATOM 712 N N . LYS A 1 96 ? -13.124 53.913 38.979 1.00 24.13 129 LYS A N 1
ATOM 713 C CA . LYS A 1 96 ? -13.199 52.733 39.860 1.00 28.18 129 LYS A CA 1
ATOM 714 C C . LYS A 1 96 ? -11.836 52.429 40.505 1.00 29.46 129 LYS A C 1
ATOM 715 O O . LYS A 1 96 ? -11.722 52.318 41.719 1.00 33.78 129 LYS A O 1
ATOM 717 N N . GLU A 1 97 ? -10.795 52.330 39.689 1.00 25.95 130 GLU A N 1
ATOM 718 C CA . GLU A 1 97 ? -9.493 51.836 40.164 1.00 28.87 130 GLU A CA 1
ATOM 719 C C . GLU A 1 97 ? -8.707 52.861 40.992 1.00 30.41 130 GLU A C 1
ATOM 720 O O . GLU A 1 97 ? -7.958 52.470 41.893 1.00 32.76 130 GLU A O 1
ATOM 726 N N . CYS A 1 98 ? -8.941 54.155 40.740 0.75 23.28 131 CYS A N 1
ATOM 727 C CA . CYS A 1 98 ? -8.238 55.218 41.444 0.75 22.53 131 CYS A CA 1
ATOM 728 C C . CYS A 1 98 ? -8.980 55.612 42.715 0.75 23.72 131 CYS A C 1
ATOM 729 O O . CYS A 1 98 ? -8.488 56.416 43.495 0.75 27.55 131 CYS A O 1
ATOM 732 N N . GLY A 1 99 ? -10.205 55.127 42.873 1.00 27.61 132 GLY A N 1
ATOM 733 C CA . GLY A 1 99 ? -11.011 55.498 44.036 1.00 31.52 132 GLY A CA 1
ATOM 734 C C . GLY A 1 99 ? -11.666 56.863 43.936 1.00 32.99 132 GLY A C 1
ATOM 735 O O . GLY A 1 99 ? -12.136 57.399 44.944 1.00 34.29 132 GLY A O 1
ATOM 736 N N . GLY A 1 100 ? -11.872 57.327 42.703 1.00 28.86 133 GLY A N 1
ATOM 737 C CA . GLY A 1 100 ? -12.536 58.615 42.468 1.00 28.33 133 GLY A CA 1
ATOM 738 C C . GLY A 1 100 ? -12.015 59.249 41.188 1.00 27.33 133 GLY A C 1
ATOM 739 O O . GLY A 1 100 ? -11.221 58.655 40.477 1.00 28.40 133 GLY A O 1
ATOM 740 N N . THR A 1 101 ? -12.396 60.499 40.957 1.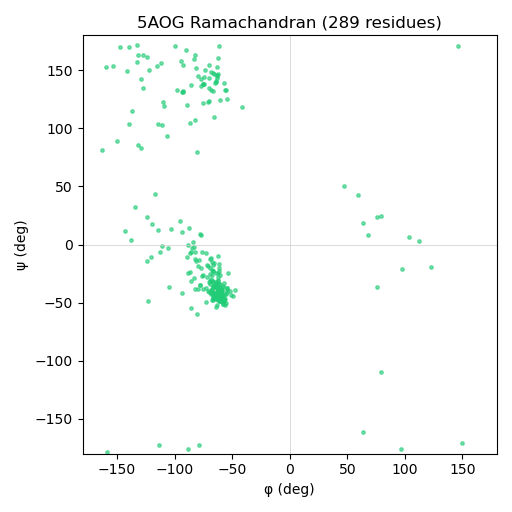00 27.92 134 THR A N 1
ATOM 741 C CA . THR A 1 101 ? -11.985 61.234 39.776 1.00 25.71 134 THR A CA 1
ATOM 742 C C . THR A 1 101 ? -10.640 61.908 40.044 1.00 25.19 134 THR A C 1
ATOM 743 O O . THR A 1 101 ? -10.534 62.864 40.813 1.00 29.97 134 THR A O 1
ATOM 747 N N . VAL A 1 102 ? -9.597 61.332 39.465 1.00 23.36 135 VAL A N 1
ATOM 748 C CA . VAL A 1 102 ? -8.221 61.730 39.724 1.00 22.18 135 VAL A CA 1
ATOM 749 C C . VAL A 1 102 ? -7.519 62.132 38.405 1.00 20.07 135 VAL A C 1
ATOM 750 O O . VAL A 1 102 ? -6.774 63.114 38.359 1.00 21.30 135 VAL A O 1
ATOM 754 N N . VAL A 1 103 ? -7.645 61.287 37.394 1.00 18.86 136 VAL A N 1
ATOM 755 C CA . VAL A 1 103 ? -6.861 61.432 36.170 1.00 18.61 136 VAL A CA 1
ATOM 756 C C . VAL A 1 103 ? -7.662 62.257 35.166 1.00 17.55 136 VAL A C 1
ATOM 757 O O . VAL A 1 103 ? -8.832 61.980 34.898 1.00 19.63 136 VAL A O 1
ATOM 761 N N . SER A 1 104 ? -6.993 63.251 34.572 1.00 17.75 137 SER A N 1
ATOM 762 C CA . SER A 1 104 ? -7.635 64.061 33.542 1.00 18.14 137 SER A CA 1
ATOM 763 C C . SER A 1 104 ? -7.865 63.278 32.255 1.00 16.51 137 SER A C 1
ATOM 764 O O . SER A 1 104 ? -7.096 62.382 31.894 1.00 17.84 137 SER A O 1
ATOM 767 N N . CYS A 1 105 ? -8.861 63.714 31.503 0.75 17.36 138 CYS A N 1
ATOM 768 C CA . CYS A 1 105 ? -9.095 63.168 30.182 0.75 17.91 138 CYS A CA 1
ATOM 769 C C . CYS A 1 105 ? -7.930 63.473 29.231 0.75 16.51 138 CYS A C 1
ATOM 770 O O . CYS A 1 105 ? -7.597 62.662 28.363 0.75 18.03 138 CYS A O 1
ATOM 773 N N . SER A 1 106 ? -7.343 64.661 29.381 1.00 16.38 139 SER A N 1
ATOM 774 C CA . SER A 1 106 ? -6.194 65.057 28.574 1.00 16.65 139 SER A CA 1
ATOM 775 C C . SER A 1 106 ? -5.015 64.093 28.780 1.00 15.85 139 SER A C 1
ATOM 776 O O . SER A 1 106 ? -4.314 63.720 27.819 1.00 16.82 139 SER A O 1
ATOM 779 N N . ASP A 1 107 ? -4.777 63.712 30.027 1.00 16.32 140 ASP A N 1
ATOM 780 C CA . ASP A 1 107 ? -3.716 62.764 30.303 1.00 16.12 140 ASP A CA 1
ATOM 781 C C . ASP A 1 107 ? -4.064 61.384 29.739 1.00 16.27 140 ASP A C 1
ATOM 782 O O . ASP A 1 107 ? -3.175 60.679 29.231 1.00 17.35 140 ASP A O 1
ATOM 787 N N . VAL A 1 108 ? -5.335 60.975 29.821 1.00 16.20 141 VAL A N 1
ATOM 788 C CA . VAL A 1 108 ? -5.732 59.695 29.200 1.00 16.97 141 VAL A CA 1
ATOM 789 C C . VAL A 1 108 ? -5.441 59.711 27.704 1.00 16.78 141 VAL A C 1
ATOM 790 O O . VAL A 1 108 ? -4.958 58.723 27.165 1.00 17.19 141 VAL A O 1
ATOM 794 N N . LEU A 1 109 ? -5.739 60.813 27.030 1.00 16.37 142 LEU A N 1
ATOM 795 C CA . LEU A 1 109 ? -5.454 60.898 25.600 1.00 17.07 142 LEU A CA 1
ATOM 796 C C . LEU A 1 109 ? -3.969 60.652 25.299 1.00 15.87 142 LEU A C 1
ATOM 797 O O . LEU A 1 109 ? -3.614 59.900 24.356 1.00 16.72 142 LEU A O 1
ATOM 802 N N . ALA A 1 110 ? -3.081 61.299 26.047 1.00 15.52 143 ALA A N 1
ATOM 803 C CA . ALA A 1 110 ? -1.647 61.177 25.809 1.00 16.38 143 ALA A CA 1
ATOM 804 C C . ALA A 1 110 ? -1.187 59.743 26.089 1.00 16.60 143 ALA A C 1
ATOM 805 O O . ALA A 1 110 ? -0.383 59.188 25.335 1.00 16.52 143 ALA A O 1
ATOM 807 N N . LEU A 1 111 ? -1.683 59.149 27.181 1.00 15.41 144 LEU A N 1
ATOM 808 C CA . LEU A 1 111 ? -1.303 57.786 27.546 1.00 16.05 144 LEU A CA 1
ATOM 809 C C . LEU A 1 111 ? -1.814 56.778 26.529 1.00 15.72 144 LEU A C 1
ATOM 810 O O . LEU A 1 111 ? -1.083 55.845 26.131 1.00 16.86 144 LEU A O 1
ATOM 815 N N . ALA A 1 112 ? -3.083 56.900 26.173 1.00 15.42 145 ALA A N 1
ATOM 816 C CA . ALA A 1 112 ? -3.690 55.954 25.243 1.00 16.24 145 ALA A CA 1
ATOM 817 C C . ALA A 1 112 ? -3.018 56.011 23.864 1.00 15.37 145 ALA A C 1
ATOM 818 O O . ALA A 1 112 ? -2.920 55.003 23.179 1.00 16.92 145 ALA A O 1
ATOM 820 N N . ALA A 1 113 ? -2.554 57.191 23.449 1.00 15.40 146 ALA A N 1
ATOM 821 C CA . ALA A 1 11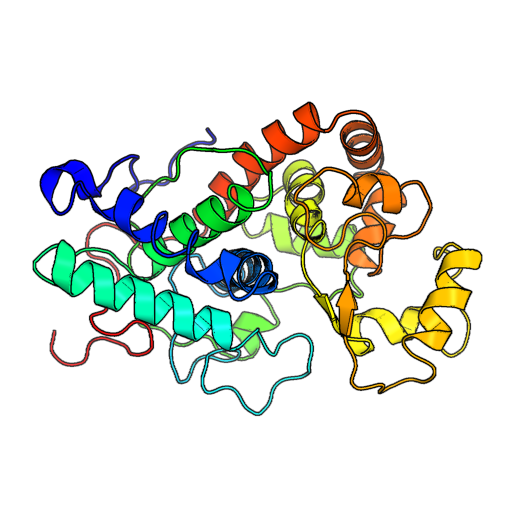3 ? -1.837 57.319 22.198 1.00 15.86 146 ALA A CA 1
ATOM 822 C C . ALA A 1 113 ? -0.501 56.558 22.279 1.00 15.93 146 ALA A C 1
ATOM 823 O O . ALA A 1 113 ? -0.161 55.776 21.376 1.00 16.66 146 ALA A O 1
ATOM 825 N N . ARG A 1 114 ? 0.224 56.708 23.379 1.00 15.66 147 ARG A N 1
ATOM 826 C CA . ARG A 1 114 ? 1.478 55.982 23.561 1.00 15.99 147 ARG A CA 1
ATOM 827 C C . ARG A 1 114 ? 1.226 54.477 23.562 1.00 16.63 147 ARG A C 1
ATOM 828 O O . ARG A 1 114 ? 1.953 53.701 22.931 1.00 16.98 147 ARG A O 1
ATOM 836 N N . ASP A 1 115 ? 0.193 54.040 24.278 1.00 15.61 148 ASP A N 1
ATOM 837 C CA . ASP A 1 115 ? -0.097 52.595 24.349 1.00 16.29 148 ASP A CA 1
ATOM 838 C C . ASP A 1 115 ? -0.531 52.036 22.998 1.00 15.79 148 ASP A C 1
ATOM 839 O O . ASP A 1 115 ? -0.222 50.887 22.670 1.00 17.47 148 ASP A O 1
ATOM 844 N N . SER A 1 116 ? -1.209 52.870 22.209 1.00 15.85 149 SER A N 1
ATOM 845 C CA . SER A 1 116 ? -1.571 52.502 20.856 1.00 16.02 149 SER A CA 1
ATOM 846 C C . SER A 1 116 ? -0.327 52.295 19.954 1.00 16.45 149 SER A C 1
ATOM 847 O O . SER A 1 116 ? -0.276 51.373 19.127 1.00 17.34 149 SER A O 1
ATOM 850 N N . VAL A 1 117 ? 0.616 53.227 20.055 1.00 16.65 150 VAL A N 1
ATOM 851 C CA . VAL A 1 117 ? 1.875 53.109 19.329 1.00 16.89 150 VAL A CA 1
ATOM 852 C C . VAL A 1 117 ? 2.595 51.815 19.718 1.00 16.93 150 VAL A C 1
ATOM 853 O O . VAL A 1 117 ? 3.008 51.040 18.848 1.00 18.02 150 VAL A O 1
ATOM 857 N N . VAL A 1 118 ? 2.695 51.575 21.016 1.00 17.17 151 VAL A N 1
ATOM 858 C CA . VAL A 1 118 ? 3.413 50.410 21.510 1.00 17.24 151 VAL A CA 1
ATOM 859 C C . VAL A 1 118 ? 2.753 49.089 21.105 1.00 17.80 151 VAL A C 1
ATOM 860 O O . VAL A 1 118 ? 3.417 48.161 20.633 1.00 19.11 151 VAL A O 1
ATOM 864 N N . VAL A 1 119 ? 1.441 48.995 21.247 1.00 16.76 152 VAL A N 1
ATOM 865 C CA A VAL A 1 119 ? 0.774 47.727 20.933 0.81 18.59 152 VAL A CA 1
ATOM 866 C CA B VAL A 1 119 ? 0.768 47.737 20.939 0.19 17.47 152 VAL A CA 1
ATOM 867 C C . VAL A 1 119 ? 0.834 47.441 19.434 1.00 18.95 152 VAL A C 1
ATOM 868 O O . VAL A 1 119 ? 0.717 46.274 18.999 1.00 20.28 152 VAL A O 1
ATOM 875 N N . SER A 1 120 ? 1.059 48.487 18.643 1.00 17.98 153 SER A N 1
ATOM 876 C CA . SER A 1 120 ? 1.146 48.353 17.200 1.00 17.74 153 SER A CA 1
ATOM 877 C C . SER A 1 120 ? 2.570 48.028 16.717 1.00 17.52 153 SER A C 1
ATOM 878 O O . SER A 1 120 ? 2.815 47.957 15.497 1.00 20.20 153 SER A O 1
ATOM 881 N N . GLY A 1 121 ? 3.520 47.926 17.647 1.00 19.02 154 GLY A N 1
ATOM 882 C CA . GLY A 1 121 ? 4.909 47.591 17.311 1.00 19.57 154 GLY A CA 1
ATOM 883 C C . GLY A 1 121 ? 5.861 48.754 17.344 1.00 19.65 154 GLY A C 1
ATOM 884 O O . GLY A 1 121 ? 7.043 48.586 17.044 1.00 21.73 154 GLY A O 1
ATOM 885 N N . GLY A 1 122 ? 5.371 49.908 17.807 1.00 18.93 155 GLY A N 1
ATOM 886 C CA . GLY A 1 122 ? 6.175 51.128 17.832 1.00 20.54 155 GLY A CA 1
ATOM 887 C C . GLY A 1 122 ? 6.991 51.314 19.107 1.00 20.59 155 GLY A C 1
ATOM 888 O O . GLY A 1 122 ? 7.028 50.431 19.982 1.00 21.40 155 GLY A O 1
ATOM 889 N N . PRO A 1 123 ? 7.679 52.463 19.217 1.00 19.55 156 PRO A N 1
ATOM 890 C CA . PRO A 1 123 ? 8.554 52.696 20.349 1.00 20.50 156 PRO A CA 1
ATOM 891 C C . PRO A 1 123 ? 7.802 52.997 21.640 1.00 19.68 156 PRO A C 1
ATOM 892 O O . PRO A 1 123 ? 6.785 53.688 21.626 1.00 21.01 156 PRO A O 1
ATOM 896 N N . SER A 1 124 ? 8.349 52.509 22.745 1.00 19.99 157 SER A N 1
ATOM 897 C CA A SER A 1 124 ? 7.949 52.951 24.071 0.61 22.19 157 SER A CA 1
ATOM 898 C CA B SER A 1 124 ? 7.975 52.937 24.092 0.39 21.33 157 SER A CA 1
ATOM 899 C C . SER A 1 124 ? 8.649 54.269 24.411 1.00 20.97 157 SER A C 1
ATOM 900 O O . SER A 1 124 ? 9.735 54.561 23.906 1.00 23.32 157 SER A O 1
ATOM 905 N N . TYR A 1 125 ? 7.974 55.095 25.199 1.00 19.05 158 TYR A N 1
ATOM 906 C CA . TYR A 1 125 ? 8.509 56.379 25.633 1.00 18.61 158 TYR A CA 1
ATOM 907 C C . TYR A 1 125 ? 7.753 56.814 26.876 1.00 17.81 158 TYR A C 1
ATOM 908 O O . TYR A 1 125 ? 6.579 56.437 27.073 1.00 18.88 158 TYR A O 1
ATOM 917 N N . ARG A 1 126 ? 8.425 57.610 27.706 1.00 17.99 159 ARG A N 1
ATOM 918 C CA . ARG A 1 126 ? 7.790 58.192 28.886 1.00 18.04 159 ARG A CA 1
ATOM 919 C C . ARG A 1 126 ? 6.861 59.351 28.506 1.00 18.18 159 ARG A C 1
ATOM 920 O O . ARG A 1 126 ? 7.224 60.213 27.685 1.00 19.03 159 ARG A O 1
ATOM 928 N N . VAL A 1 127 ? 5.700 59.385 29.146 1.00 17.41 160 VAL A N 1
ATOM 929 C CA . VAL A 1 127 ? 4.692 60.412 28.869 1.00 17.73 160 VAL A CA 1
ATOM 930 C C . VAL A 1 127 ? 4.618 61.365 30.069 1.00 17.50 160 VAL A C 1
ATOM 931 O O . VAL A 1 127 ? 4.293 60.953 31.175 1.00 17.65 160 VAL A O 1
ATOM 935 N N . PRO A 1 128 ? 4.900 62.665 29.864 1.00 17.50 161 PRO A N 1
ATOM 936 C CA . PRO A 1 128 ? 4.672 63.611 30.951 1.00 17.42 161 PRO A CA 1
ATOM 937 C C . PRO A 1 128 ? 3.173 63.727 31.242 1.00 16.85 161 PRO A C 1
ATOM 938 O O . PRO A 1 128 ? 2.367 63.603 30.333 1.00 18.27 161 PRO A O 1
ATOM 942 N N . LEU A 1 129 ? 2.835 63.962 32.510 1.00 17.57 162 LEU A N 1
ATOM 943 C CA . LEU A 1 129 ? 1.456 63.993 32.961 1.00 17.39 162 LEU A CA 1
ATOM 944 C C . LEU A 1 129 ? 1.204 65.239 33.843 1.00 17.62 162 LEU A C 1
ATOM 945 O O .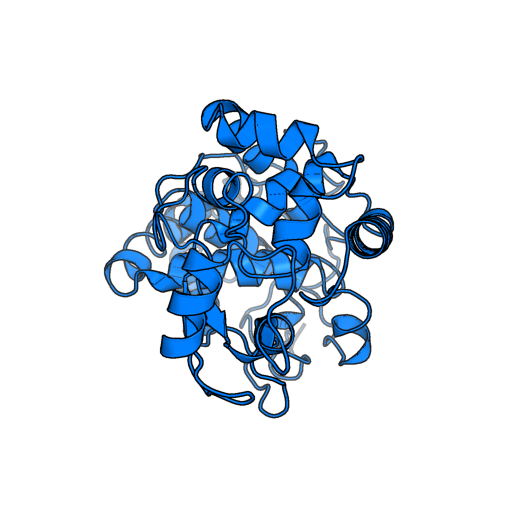 LEU A 1 129 ? 2.141 65.957 34.205 1.00 18.88 162 LEU A O 1
ATOM 950 N N . GLY A 1 130 ? -0.067 65.450 34.171 1.00 16.73 163 GLY A N 1
ATOM 951 C CA . GLY A 1 130 ? -0.475 66.661 34.898 1.00 17.62 163 GLY A CA 1
ATOM 952 C C . GLY A 1 130 ? -1.333 67.620 34.083 1.00 17.69 163 GLY A C 1
ATOM 953 O O . GLY A 1 130 ? -1.612 68.747 34.528 1.00 18.94 163 GLY A O 1
ATOM 954 N N . ARG A 1 131 ? -1.665 67.246 32.840 1.00 17.33 164 ARG A N 1
ATOM 955 C CA . ARG A 1 131 ? -2.560 68.088 32.039 1.00 16.72 164 ARG A CA 1
ATOM 956 C C . ARG A 1 131 ? -3.920 68.163 32.706 1.00 16.98 164 ARG A C 1
ATOM 957 O O . ARG A 1 131 ? -4.366 67.206 33.363 1.00 18.00 164 ARG A O 1
ATOM 965 N N . ARG A 1 132 ? -4.611 69.268 32.445 1.00 17.01 165 ARG A N 1
ATOM 966 C CA . ARG A 1 132 ? -5.982 69.443 32.876 1.00 18.20 165 ARG A CA 1
ATOM 967 C C . ARG A 1 132 ? -6.913 69.769 31.692 1.00 16.07 165 ARG A C 1
ATOM 968 O O . ARG A 1 132 ? -6.459 70.109 30.595 1.00 18.69 165 ARG A O 1
ATOM 976 N N . ASP A 1 133 ? -8.208 69.573 31.897 1.00 17.12 166 ASP A N 1
ATOM 977 C CA . ASP A 1 133 ? -9.176 69.546 30.805 1.00 17.49 166 ASP A CA 1
ATOM 978 C C . ASP A 1 133 ? -9.795 70.931 30.596 1.00 18.27 166 ASP A C 1
ATOM 979 O O . ASP A 1 133 ? -10.241 71.583 31.547 1.00 19.97 166 ASP A O 1
ATOM 984 N N . SER A 1 134 ? -9.810 71.358 29.347 1.00 17.68 167 SER A N 1
ATOM 985 C CA . SER A 1 134 ? -10.401 72.663 29.002 1.00 19.09 167 SER A CA 1
ATOM 986 C C . SER A 1 134 ? -11.900 72.669 29.249 1.00 19.38 167 SER A C 1
ATOM 987 O O . SER A 1 134 ? -12.588 71.695 28.952 1.00 21.88 167 SER A O 1
ATOM 990 N N . ALA A 1 135 ? -12.422 73.825 29.644 1.00 20.66 168 ALA A N 1
ATOM 991 C CA . ALA A 1 135 ? -13.871 74.011 29.686 1.00 20.58 168 ALA A CA 1
ATOM 992 C C . ALA A 1 135 ? -14.435 74.819 28.533 1.00 20.88 168 ALA A C 1
ATOM 993 O O . ALA A 1 135 ? -15.601 75.207 28.567 1.00 24.34 168 ALA A O 1
ATOM 995 N N . SER A 1 136 ? -13.609 75.013 27.502 1.00 20.72 169 SER A N 1
ATOM 996 C CA A SER A 1 136 ? -14.013 75.693 26.276 0.51 22.81 169 SER A CA 1
ATOM 997 C CA B SER A 1 136 ? -14.021 75.687 26.270 0.49 22.36 169 SER A CA 1
ATOM 998 C C . SER A 1 136 ? -14.311 74.674 25.170 1.00 22.65 169 SER A C 1
ATOM 999 O O . SER A 1 136 ? -13.516 73.764 24.909 1.00 28.59 169 SER A O 1
ATOM 1004 N N . PHE A 1 137 ? -15.445 74.836 24.510 1.00 22.01 170 PHE A N 1
ATOM 1005 C CA . PHE A 1 137 ? -15.741 74.075 23.300 1.00 22.75 170 PHE A CA 1
ATOM 1006 C C . PHE A 1 137 ? -14.835 74.541 22.153 1.00 24.75 170 PHE A C 1
ATOM 1007 O O . PHE A 1 137 ? -14.531 75.721 22.031 1.00 29.20 170 PHE A O 1
ATOM 1015 N N . ALA A 1 138 ? -14.412 73.606 21.315 1.00 23.35 171 ALA A N 1
ATOM 1016 C CA . ALA A 1 138 ? -13.786 73.947 20.054 1.00 24.25 171 ALA A CA 1
ATOM 1017 C C . ALA A 1 138 ? -14.862 74.412 19.063 1.00 24.13 171 ALA A C 1
ATOM 1018 O O . ALA A 1 138 ? -15.921 73.783 18.937 1.00 26.38 171 ALA A O 1
ATOM 1020 N N . THR A 1 139 ? -14.549 75.474 18.322 1.00 25.19 172 THR A N 1
ATOM 1021 C CA . THR A 1 139 ? -15.416 75.957 17.257 1.00 28.39 172 THR A CA 1
ATOM 1022 C C . THR A 1 139 ? -14.903 75.464 15.910 1.00 26.69 172 THR A C 1
ATOM 1023 O O . THR A 1 139 ? -13.743 75.066 15.788 1.00 26.79 172 THR A O 1
ATOM 1027 N N . GLN A 1 140 ? -15.705 75.669 14.865 1.00 30.58 173 GLN A N 1
ATOM 1028 C CA . GLN A 1 140 ? -15.258 75.354 13.511 1.00 28.23 173 GLN A CA 1
ATOM 1029 C C . GLN A 1 140 ? -14.028 76.158 13.146 1.00 28.59 173 GLN A C 1
ATOM 1030 O O . GLN A 1 140 ? -13.103 75.616 12.535 1.00 31.91 173 GLN A O 1
ATOM 1036 N N . GLN A 1 141 ? -13.981 77.424 13.563 1.00 29.50 174 GLN A N 1
ATOM 1037 C CA . GLN A 1 141 ? -12.819 78.243 13.257 1.00 31.31 174 GLN A CA 1
ATOM 1038 C C . GLN A 1 141 ? -11.568 77.734 13.970 1.00 29.59 174 GLN A C 1
ATOM 1039 O O . GLN A 1 141 ? -10.479 77.781 13.407 1.00 30.68 174 GLN A O 1
ATOM 1045 N N . ASP A 1 142 ? -11.715 77.226 15.196 1.00 26.79 175 ASP A N 1
ATOM 1046 C CA . ASP A 1 142 ? -10.564 76.670 15.912 1.00 26.27 175 ASP A CA 1
ATOM 1047 C C . ASP A 1 142 ? -10.014 75.478 15.122 1.00 23.92 175 ASP A C 1
ATOM 1048 O O . ASP A 1 142 ? -8.792 75.278 15.025 1.00 25.57 175 ASP A O 1
ATOM 1053 N N . VAL A 1 143 ? -10.923 74.653 14.601 1.00 23.85 176 VAL A N 1
ATOM 1054 C CA . VAL A 1 143 ? -10.524 73.443 13.872 1.00 25.67 176 VAL A CA 1
ATOM 1055 C C . VAL A 1 143 ? -9.834 73.820 12.565 1.00 25.35 176 VAL A C 1
ATOM 1056 O O . VAL A 1 143 ? -8.724 73.340 12.261 1.00 27.10 176 VAL A O 1
ATOM 1060 N N . LEU A 1 144 ? -10.461 74.735 11.826 1.00 26.29 177 LEU A N 1
ATOM 1061 C CA . LEU A 1 144 ? -9.954 75.105 10.511 1.00 30.61 177 LEU A CA 1
ATOM 1062 C C . LEU A 1 144 ? -8.643 75.878 10.601 1.00 31.89 177 LEU A C 1
ATOM 1063 O O . LEU A 1 144 ? -7.784 75.724 9.740 1.00 32.87 177 LEU A O 1
ATOM 1068 N N . SER A 1 145 ? -8.469 76.693 11.640 1.00 29.18 178 SER A N 1
ATOM 1069 C CA A SER A 1 145 ? -7.203 77.399 11.814 0.56 27.63 178 SER A CA 1
ATOM 1070 C CA B SER A 1 145 ? -7.213 77.410 11.853 0.44 27.88 178 SER A CA 1
ATOM 1071 C C . SER A 1 145 ? -6.087 76.496 12.332 1.00 26.53 178 SER A C 1
ATOM 1072 O O . SER A 1 145 ? -4.923 76.723 12.033 1.00 30.45 178 SER A O 1
ATOM 1077 N N . GLY A 1 146 ? -6.436 75.485 13.121 1.00 25.55 179 GLY A N 1
ATOM 1078 C CA . GLY A 1 146 ? -5.436 74.635 13.785 1.00 23.70 179 GLY A CA 1
ATOM 1079 C C . GLY A 1 146 ? -4.910 73.475 12.973 1.00 21.29 179 GLY A C 1
ATOM 1080 O O . GLY A 1 146 ? -3.745 73.068 13.137 1.00 22.83 179 GLY A O 1
ATOM 1081 N N . LEU A 1 147 ? -5.765 72.938 12.098 1.00 23.37 180 LEU A N 1
ATOM 1082 C CA . LEU A 1 147 ? -5.473 71.695 11.372 1.00 23.41 180 LEU A CA 1
ATOM 1083 C C . LEU A 1 147 ? -5.230 72.012 9.898 1.00 24.12 180 LEU A C 1
ATOM 1084 O O . LEU A 1 147 ? -6.154 72.474 9.211 1.00 30.40 180 LEU A O 1
ATOM 1089 N N . PRO A 1 148 ? -4.056 71.633 9.375 1.00 25.86 181 PRO A N 1
ATOM 1090 C CA . PRO A 1 148 ? -3.864 71.724 7.939 1.00 26.83 181 PRO A CA 1
ATOM 1091 C C . PRO A 1 148 ? -4.631 70.639 7.215 1.00 24.48 181 PRO A C 1
ATOM 1092 O O . PRO A 1 148 ? -4.846 69.556 7.755 1.00 26.12 181 PRO A O 1
ATOM 1096 N N . PRO A 1 149 ? -5.056 70.922 5.979 1.00 24.66 182 PRO A N 1
ATOM 1097 C CA . PRO A 1 149 ? -5.688 69.889 5.167 1.00 24.80 182 PRO A CA 1
ATOM 1098 C C . PRO A 1 149 ? -4.665 68.996 4.470 1.00 22.53 182 PRO A C 1
ATOM 1099 O O . PRO A 1 149 ? -3.500 69.373 4.313 1.00 22.68 182 PRO A O 1
ATOM 1103 N N . PRO A 1 150 ? -5.112 67.826 3.985 1.00 23.15 183 PRO A N 1
ATOM 1104 C CA . PRO A 1 150 ? -4.179 66.923 3.326 1.00 22.57 183 PRO A CA 1
ATOM 1105 C C . PRO A 1 150 ? -3.751 67.414 1.942 1.00 22.79 183 PRO A C 1
ATOM 1106 O O . PRO A 1 150 ? -2.877 66.812 1.325 1.00 23.72 183 PRO A O 1
ATOM 1110 N N . THR A 1 151 ? -4.383 68.491 1.477 1.00 22.63 184 THR A N 1
ATOM 1111 C CA . THR A 1 151 ? -4.008 69.141 0.219 1.00 25.86 184 THR A CA 1
ATOM 1112 C C . THR A 1 151 ? -2.823 70.096 0.385 1.00 25.36 184 THR A C 1
ATOM 1113 O O . THR A 1 151 ? -2.325 70.662 -0.598 1.00 26.77 184 THR A O 1
ATOM 1117 N N . ALA A 1 152 ? -2.387 70.304 1.622 1.00 22.49 185 ALA A N 1
ATOM 1118 C CA . ALA A 1 152 ? -1.347 71.286 1.907 1.00 23.46 185 ALA A CA 1
ATOM 1119 C C . ALA A 1 152 ? 0.040 70.781 1.534 1.00 22.69 185 ALA A C 1
ATOM 1120 O O . ALA A 1 152 ? 0.396 69.618 1.770 1.00 24.67 185 ALA A O 1
ATOM 1122 N N . ALA A 1 153 ? 0.850 71.700 1.014 1.00 23.98 186 ALA A N 1
ATOM 1123 C CA . ALA A 1 153 ? 2.260 71.454 0.754 1.00 21.79 186 ALA A CA 1
ATOM 1124 C C . ALA A 1 153 ? 3.114 71.836 1.974 1.00 20.65 186 ALA A C 1
ATOM 1125 O O . ALA A 1 153 ? 2.637 72.506 2.915 1.00 22.37 186 ALA A O 1
ATOM 1127 N N . VAL A 1 154 ? 4.379 71.420 1.952 1.00 20.42 187 VAL A N 1
ATOM 1128 C CA . VAL A 1 154 ? 5.276 71.617 3.080 1.00 19.90 187 VAL A CA 1
ATOM 1129 C C . VAL A 1 154 ? 5.348 73.060 3.626 1.00 21.34 187 VAL A C 1
ATOM 1130 O O . VAL A 1 154 ? 5.318 73.241 4.843 1.00 22.06 187 VAL A O 1
ATOM 1134 N N . PRO A 1 155 ? 5.422 74.101 2.762 1.00 20.71 188 PRO A N 1
ATOM 1135 C CA . PRO A 1 155 ? 5.503 75.444 3.349 1.00 21.43 188 PRO A CA 1
ATOM 1136 C C . PRO A 1 155 ? 4.281 75.765 4.202 1.00 20.87 188 PRO A C 1
ATOM 1137 O O . PRO A 1 155 ? 4.420 76.410 5.246 1.00 23.46 188 PRO A O 1
ATOM 1141 N N . ALA A 1 156 ? 3.092 75.388 3.745 1.00 22.01 189 ALA A N 1
ATOM 1142 C CA . ALA A 1 156 ? 1.893 75.613 4.524 1.00 21.55 189 ALA A CA 1
ATOM 1143 C C . ALA A 1 156 ? 1.889 74.789 5.815 1.00 21.45 189 ALA A C 1
ATOM 1144 O O . ALA A 1 156 ? 1.474 75.269 6.858 1.00 23.46 189 ALA A O 1
ATOM 1146 N N . LEU A 1 157 ? 2.315 73.533 5.743 1.00 21.44 190 LEU A N 1
ATOM 1147 C CA . LEU A 1 157 ? 2.433 72.700 6.933 1.00 19.90 190 LEU A CA 1
ATOM 1148 C C . LEU A 1 157 ? 3.404 73.302 7.938 1.00 20.68 190 LEU A C 1
ATOM 1149 O O . LEU A 1 157 ? 3.093 73.395 9.139 1.00 22.11 190 LEU A O 1
ATOM 1154 N N . LEU A 1 158 ? 4.557 73.749 7.451 1.00 21.03 191 LEU A N 1
ATOM 1155 C CA . LEU A 1 158 ? 5.540 74.338 8.361 1.00 21.61 191 LEU A CA 1
ATOM 1156 C C . LEU A 1 158 ? 5.041 75.637 9.003 1.00 21.73 191 LEU A C 1
ATOM 1157 O O . LEU A 1 158 ? 5.327 75.901 10.168 1.00 23.02 191 LEU A O 1
ATOM 1162 N N . ALA A 1 159 ? 4.272 76.432 8.262 1.00 21.07 192 ALA A N 1
ATOM 1163 C CA . ALA A 1 159 ? 3.698 77.656 8.822 1.00 23.03 192 ALA A CA 1
ATOM 1164 C C . ALA A 1 159 ? 2.744 77.329 9.987 1.00 21.47 192 ALA A C 1
ATOM 1165 O O . ALA A 1 159 ? 2.766 77.998 11.032 1.00 27.01 192 ALA A O 1
ATOM 1167 N N . VAL A 1 160 ? 1.878 76.342 9.801 1.00 23.90 193 VAL A N 1
ATOM 1168 C CA . VAL A 1 160 ? 0.952 75.957 10.879 1.00 24.73 193 VAL A CA 1
ATOM 1169 C C . VAL A 1 160 ? 1.737 75.464 12.100 1.00 22.57 193 VAL A C 1
ATOM 1170 O O . VAL A 1 160 ? 1.488 75.874 13.251 1.00 24.97 193 VAL A O 1
ATOM 1174 N N . LEU A 1 161 ? 2.700 74.584 11.853 1.00 22.36 194 LEU A N 1
ATOM 1175 C CA . LEU A 1 161 ? 3.496 74.019 12.922 1.00 22.32 194 LEU A CA 1
ATOM 1176 C C . LEU A 1 161 ? 4.339 75.043 13.679 1.00 22.04 194 LEU A C 1
ATOM 1177 O O . LEU A 1 161 ? 4.546 74.931 14.884 1.00 22.56 194 LEU A O 1
ATOM 1182 N N . SER A 1 162 ? 4.834 76.046 12.973 1.00 22.23 195 SER A N 1
ATOM 1183 C CA . SER A 1 162 ? 5.682 77.051 13.632 1.00 24.33 195 SER A CA 1
ATOM 1184 C C . SER A 1 162 ? 4.906 77.817 14.735 1.00 23.78 195 SER A C 1
ATOM 1185 O O . SER A 1 162 ? 5.491 78.241 15.739 1.00 26.00 195 SER A O 1
ATOM 1188 N N . LYS A 1 163 ? 3.599 77.973 14.562 1.00 23.33 196 LYS A N 1
ATOM 1189 C CA . LYS A 1 163 ? 2.807 78.728 15.541 1.00 26.46 196 LYS A CA 1
ATOM 1190 C C . LYS A 1 163 ? 2.714 77.960 16.871 1.00 26.23 196 LYS A C 1
ATOM 1191 O O . LYS A 1 163 ? 2.379 78.551 17.893 1.00 30.12 196 LYS A O 1
ATOM 1197 N N . ILE A 1 164 ? 2.847 76.634 16.797 1.00 24.20 197 ILE A N 1
ATOM 1198 C CA . ILE A 1 164 ? 2.803 75.752 17.970 1.00 22.81 197 ILE A CA 1
ATOM 1199 C C . ILE A 1 164 ? 4.191 75.189 18.306 1.00 23.57 197 ILE A C 1
ATOM 1200 O O . ILE A 1 164 ? 4.313 74.216 19.052 1.00 26.43 197 ILE A O 1
ATOM 1205 N N A ASN A 1 165 ? 5.212 75.828 17.731 0.50 24.07 198 ASN A N 1
ATOM 1206 N N B ASN A 1 165 ? 5.236 75.884 17.846 0.50 26.27 198 ASN A N 1
ATOM 1207 C CA A ASN A 1 165 ? 6.605 75.587 18.082 0.50 24.77 198 ASN A CA 1
ATOM 1208 C CA B ASN A 1 165 ? 6.640 75.541 18.143 0.50 29.52 198 ASN A CA 1
ATOM 1209 C C A ASN A 1 165 ? 7.071 74.160 17.736 0.50 26.31 198 ASN A C 1
ATOM 1210 C C B ASN A 1 165 ? 7.102 74.141 17.723 0.50 28.34 198 ASN A C 1
ATOM 1211 O O A ASN A 1 165 ? 7.925 73.583 18.415 0.50 27.16 198 ASN A O 1
ATOM 1212 O O B ASN A 1 165 ? 8.001 73.562 18.340 0.50 28.44 198 ASN A O 1
ATOM 1221 N N . LEU A 1 166 ? 6.618 73.684 16.579 1.00 22.37 199 LEU A N 1
ATOM 1222 C CA . LEU A 1 166 ? 7.117 72.432 15.977 1.00 21.52 199 LEU A CA 1
ATOM 1223 C C . LEU A 1 166 ? 7.834 72.810 14.671 1.00 21.22 199 LEU A C 1
ATOM 1224 O O . LEU A 1 166 ? 7.451 73.801 14.013 1.00 23.87 199 LEU A O 1
ATOM 1229 N N . ASP A 1 167 ? 8.921 72.099 14.382 1.00 20.19 200 ASP A N 1
ATOM 1230 C CA . ASP A 1 167 ? 9.770 72.390 13.224 1.00 20.62 200 ASP A CA 1
ATOM 1231 C C . ASP A 1 167 ? 9.725 71.262 12.172 1.00 22.38 200 ASP A C 1
ATOM 1232 O O . ASP A 1 167 ? 8.911 70.347 12.254 1.00 20.57 200 ASP A O 1
ATOM 1237 N N . ALA A 1 168 ? 10.573 71.339 11.151 1.00 20.85 201 ALA A N 1
ATOM 1238 C CA . ALA A 1 168 ? 10.482 70.435 10.036 1.00 19.76 201 ALA A CA 1
ATOM 1239 C C . ALA A 1 168 ? 10.847 69.015 10.428 1.00 20.26 201 ALA A C 1
ATOM 1240 O O . ALA A 1 168 ? 10.302 68.052 9.874 1.00 21.69 201 ALA A O 1
ATOM 1242 N N . THR A 1 169 ? 11.744 68.870 11.396 1.00 20.38 202 THR A N 1
ATOM 1243 C CA . THR A 1 169 ? 12.054 67.545 11.946 1.00 20.01 202 THR A CA 1
ATOM 1244 C C . THR A 1 169 ? 10.821 66.919 12.581 1.00 20.39 202 THR A C 1
ATOM 1245 O O . THR A 1 169 ? 10.493 65.742 12.356 1.00 20.76 202 THR A O 1
ATOM 1249 N N . ASP A 1 170 ? 10.125 67.714 13.382 1.00 19.16 203 ASP A N 1
ATOM 1250 C CA . ASP A 1 170 ? 8.866 67.246 13.979 1.00 18.67 203 ASP A CA 1
ATOM 1251 C C . ASP A 1 170 ? 7.821 66.922 12.896 1.00 17.79 203 ASP A C 1
ATOM 1252 O O . ASP A 1 170 ? 7.112 65.914 12.995 1.00 18.87 203 ASP A O 1
ATOM 1257 N N . LEU A 1 171 ? 7.729 67.731 11.856 1.00 18.31 204 LEU A N 1
ATOM 1258 C CA . LEU A 1 171 ? 6.781 67.469 10.802 1.00 18.57 204 LEU A CA 1
ATOM 1259 C C . LEU A 1 171 ? 7.033 66.089 10.197 1.00 18.70 204 LEU A C 1
ATOM 1260 O O . LEU A 1 171 ? 6.109 65.293 10.006 1.00 19.08 204 LEU A O 1
ATOM 1265 N N . VAL A 1 172 ? 8.279 65.837 9.818 1.00 18.22 205 VAL A N 1
ATOM 1266 C CA . VAL A 1 172 ? 8.556 64.599 9.091 1.00 19.26 205 VAL A CA 1
ATOM 1267 C C . VAL A 1 172 ? 8.334 63.375 10.001 1.00 17.63 205 VAL A C 1
ATOM 1268 O O . VAL A 1 172 ? 7.724 62.387 9.580 1.00 19.36 205 VAL A O 1
ATOM 1272 N N . ALA A 1 173 ? 8.814 63.463 11.240 1.00 18.27 206 ALA A N 1
ATOM 1273 C CA . ALA A 1 173 ? 8.640 62.356 12.204 1.00 17.52 206 ALA A CA 1
ATOM 1274 C C . ALA A 1 173 ? 7.187 62.135 12.585 1.00 17.06 206 ALA A C 1
ATOM 1275 O O . ALA A 1 173 ? 6.719 60.991 12.596 1.00 18.71 206 ALA A O 1
ATOM 1277 N N . LEU A 1 174 ? 6.461 63.202 12.871 1.00 17.45 207 LEU A N 1
ATOM 1278 C CA . LEU A 1 174 ? 5.088 63.055 13.311 1.00 16.66 207 LEU A CA 1
ATOM 1279 C C . LEU A 1 174 ? 4.166 62.573 12.196 1.00 16.81 207 LEU A C 1
ATOM 1280 O O . LEU A 1 174 ? 3.178 61.880 12.454 1.00 17.72 207 LEU A O 1
ATOM 1285 N N . SER A 1 175 ? 4.477 62.961 10.956 1.00 17.01 208 SER A N 1
ATOM 1286 C CA . SER A 1 175 ? 3.706 62.504 9.809 1.00 17.74 208 SER A CA 1
ATOM 1287 C C . SER A 1 175 ? 3.785 60.972 9.677 1.00 17.63 208 SER A C 1
ATOM 1288 O O . SER A 1 175 ? 2.893 60.353 9.072 1.00 18.92 208 SER A O 1
ATOM 1291 N N . GLY A 1 176 ? 4.833 60.388 10.254 1.00 17.57 209 GLY A N 1
ATOM 1292 C CA . GLY A 1 176 ? 4.942 58.928 10.354 1.00 17.81 209 GLY A CA 1
ATOM 1293 C C . GLY A 1 176 ? 3.836 58.255 11.174 1.00 17.36 209 GLY A C 1
ATOM 1294 O O . GLY A 1 176 ? 3.699 57.023 11.130 1.00 19.15 209 GLY A O 1
ATOM 1295 N N . GLY A 1 177 ? 3.007 59.028 11.887 1.00 17.34 210 GLY A N 1
ATOM 1296 C CA . GLY A 1 177 ? 1.761 58.490 12.446 1.00 17.88 210 GLY A CA 1
ATOM 1297 C C . GLY A 1 177 ? 0.887 57.818 11.399 1.00 17.17 210 GLY A C 1
ATOM 1298 O O . GLY A 1 177 ? 0.086 56.936 11.723 1.00 18.70 210 GLY A O 1
ATOM 1299 N N . HIS A 1 178 ? 1.060 58.228 10.140 1.00 16.70 211 HIS A N 1
ATOM 1300 C CA . HIS A 1 178 ? 0.320 57.662 9.023 1.00 17.75 211 HIS A CA 1
ATOM 1301 C C . HIS A 1 178 ? 0.864 56.276 8.600 1.00 17.66 211 HIS A C 1
ATOM 1302 O O . HIS A 1 178 ? 0.431 55.710 7.592 1.00 20.22 211 HIS A O 1
ATOM 1309 N N . THR A 1 179 ? 1.780 55.730 9.389 1.00 16.77 212 THR A N 1
ATOM 1310 C CA . THR A 1 179 ? 2.150 54.333 9.268 1.00 17.20 212 THR A CA 1
ATOM 1311 C C . THR A 1 179 ? 1.035 53.357 9.710 1.00 17.22 212 THR A C 1
ATOM 1312 O O . THR A 1 179 ? 1.144 52.147 9.472 1.00 18.59 212 THR A O 1
ATOM 1316 N N . ILE A 1 180 ? 0.000 53.863 10.381 1.00 17.97 213 ILE A N 1
ATOM 1317 C CA . ILE A 1 180 ? -1.198 53.100 10.701 1.00 17.42 213 ILE A CA 1
ATOM 1318 C C . ILE A 1 180 ? -2.443 53.891 10.342 1.00 17.14 213 ILE A C 1
ATOM 1319 O O . ILE A 1 180 ? -2.379 55.122 10.143 1.00 20.62 213 ILE A O 1
ATOM 1324 N N . GLY A 1 181 ? -3.584 53.217 10.255 1.00 18.39 214 GLY A N 1
ATOM 1325 C CA . GLY A 1 181 ? -4.820 53.915 10.112 1.00 19.08 214 GLY A CA 1
ATOM 1326 C C . GLY A 1 181 ? -5.356 54.056 8.690 1.00 19.41 214 GLY A C 1
ATOM 1327 O O . GLY A 1 181 ? -4.823 53.461 7.729 1.00 20.64 214 GLY A O 1
ATOM 1328 N N . LEU A 1 182 ? -6.472 54.780 8.590 1.00 18.91 215 LEU A N 1
ATOM 1329 C CA . LEU A 1 182 ? -7.270 54.893 7.373 1.00 20.12 215 LEU A CA 1
ATOM 1330 C C . LEU A 1 182 ? -7.446 56.318 6.888 1.00 21.48 215 LEU A C 1
ATOM 1331 O O . LEU A 1 182 ? -7.483 57.266 7.672 1.00 22.67 215 LEU A O 1
ATOM 1336 N N . GLY A 1 183 ? -7.589 56.437 5.573 1.00 21.91 216 GLY A N 1
ATOM 1337 C CA . GLY A 1 183 ? -7.968 57.678 4.956 1.00 23.71 216 GLY A CA 1
ATOM 1338 C C . GLY A 1 183 ? -9.139 57.498 4.005 1.00 24.24 216 GLY A C 1
ATOM 1339 O O . GLY A 1 183 ? -9.229 56.493 3.302 1.00 27.22 216 GLY A O 1
ATOM 1340 N N . HIS A 1 184 ? -10.034 58.485 3.993 1.00 24.52 217 HIS A N 1
ATOM 1341 C CA . HIS A 1 184 ? -11.210 58.509 3.121 1.00 28.14 217 HIS A CA 1
ATOM 1342 C C . HIS A 1 184 ? -10.821 58.950 1.708 1.00 27.97 217 HIS A C 1
ATOM 1343 O O . HIS A 1 184 ? -10.005 59.859 1.530 1.00 26.86 217 HIS A O 1
ATOM 1350 N N . CYS A 1 185 ? -11.494 58.374 0.718 1.00 32.44 218 CYS A N 1
ATOM 1351 C CA . CYS A 1 185 ? -11.269 58.742 -0.677 1.00 32.72 218 CYS A CA 1
ATOM 1352 C C . CYS A 1 185 ? -11.250 60.256 -0.885 1.00 31.81 218 CYS A C 1
ATOM 1353 O O . CYS A 1 185 ? -10.486 60.781 -1.699 1.00 33.55 218 CYS A O 1
ATOM 1356 N N . THR A 1 186 ? -12.127 60.957 -0.184 1.00 32.46 219 THR A N 1
ATOM 1357 C CA . THR A 1 186 ? -12.260 62.394 -0.385 1.00 38.35 219 THR A CA 1
ATOM 1358 C C . THR A 1 186 ? -11.047 63.205 0.067 1.00 34.60 219 THR A C 1
ATOM 1359 O O . THR A 1 186 ? -10.885 64.351 -0.356 1.00 35.44 219 THR A O 1
ATOM 1363 N N . SER A 1 187 ? -10.160 62.597 0.847 1.00 27.64 220 SER A N 1
ATOM 1364 C CA . SER A 1 187 ? -8.944 63.274 1.282 1.00 28.26 220 SER A CA 1
ATOM 1365 C C . SER A 1 187 ? -7.850 63.237 0.224 1.00 26.81 220 SER A C 1
ATOM 1366 O O . SER A 1 187 ? -6.848 63.951 0.339 1.00 28.80 220 SER A O 1
ATOM 1369 N N . PHE A 1 188 ? -8.015 62.387 -0.795 1.00 25.93 221 PHE A N 1
ATOM 1370 C CA . PHE A 1 188 ? -6.988 62.282 -1.842 1.00 25.44 221 PHE A CA 1
ATOM 1371 C C . PHE A 1 188 ? -7.539 62.184 -3.269 1.00 26.65 221 PHE A C 1
ATOM 1372 O O . PHE A 1 188 ? -6.759 62.182 -4.227 1.00 28.17 221 PHE A O 1
ATOM 1380 N N . GLU A 1 189 ? -8.856 62.290 -3.419 1.00 29.85 222 GLU A N 1
ATOM 1381 C CA . GLU A 1 189 ? -9.461 62.136 -4.731 1.00 30.02 222 GLU A CA 1
ATOM 1382 C C . GLU A 1 189 ? -9.003 63.198 -5.744 1.00 32.25 222 GLU A C 1
ATOM 1383 O O . GLU A 1 189 ? -9.042 62.959 -6.953 1.00 33.64 222 GLU A O 1
ATOM 1389 N N . ASP A 1 190 ? -8.630 64.387 -5.274 1.00 31.66 223 ASP A N 1
ATOM 1390 C CA . ASP A 1 190 ? -8.161 65.434 -6.200 1.00 32.86 223 ASP A CA 1
ATOM 1391 C C . ASP A 1 190 ? -6.846 65.056 -6.876 1.00 26.98 223 ASP A C 1
ATOM 1392 O O . ASP A 1 190 ? -6.463 65.669 -7.883 1.00 35.17 223 ASP A O 1
ATOM 1397 N N . ARG A 1 191 ? -6.151 64.058 -6.323 1.00 29.46 224 ARG A N 1
ATOM 1398 C CA . ARG A 1 191 ? -4.921 63.553 -6.924 1.00 30.52 224 ARG A CA 1
ATOM 1399 C C . ARG A 1 191 ? -5.189 62.548 -8.039 1.00 28.75 224 ARG A C 1
ATOM 1400 O O . ARG A 1 191 ? -4.249 62.083 -8.690 1.00 31.23 224 ARG A O 1
ATOM 1408 N N . LEU A 1 192 ? -6.435 62.089 -8.126 1.00 30.34 225 LEU A N 1
ATOM 1409 C CA . LEU A 1 192 ? -6.824 61.114 -9.138 1.00 33.02 225 LEU A CA 1
ATOM 1410 C C . LEU A 1 192 ? -7.636 61.732 -10.274 1.00 34.96 225 LEU A C 1
ATOM 1411 O O . LEU A 1 192 ? -7.563 61.262 -11.402 1.00 44.59 225 LEU A O 1
ATOM 1416 N N . PHE A 1 193 ? -8.491 62.705 -9.957 1.00 32.63 226 PHE A N 1
ATOM 1417 C CA . PHE A 1 193 ? -9.472 63.226 -10.918 1.00 41.42 226 PHE A CA 1
ATOM 1418 C C . PHE A 1 193 ? -9.367 64.746 -10.997 1.00 54.21 226 PHE A C 1
ATOM 1419 O O . PHE A 1 193 ? -9.309 65.412 -9.957 1.00 48.48 226 PHE A O 1
ATOM 1427 N N . PRO A 1 194 ? -9.363 65.309 -12.210 1.00 54.06 227 PRO A N 1
ATOM 1428 C CA . PRO A 1 194 ? -9.688 64.597 -13.452 1.00 59.81 227 PRO A CA 1
ATOM 1429 C C . PRO A 1 194 ? -8.543 63.749 -14.004 1.00 63.64 227 PRO A C 1
ATOM 1430 O O . PRO A 1 194 ? -8.792 62.753 -14.683 1.00 74.50 227 PRO A O 1
ATOM 1434 N N . ARG A 1 195 ? -7.321 64.266 -13.886 1.00 58.20 228 ARG A N 1
ATOM 1435 C CA . ARG A 1 195 ? -6.120 63.530 -14.284 1.00 59.58 228 ARG A CA 1
ATOM 1436 C C . ARG A 1 195 ? -5.287 63.175 -13.059 1.00 45.24 228 ARG A C 1
ATOM 1437 O O . ARG A 1 195 ? -5.365 63.857 -12.039 1.00 55.91 228 ARG A O 1
ATOM 1439 N N . PRO A 1 196 ? -4.450 62.127 -13.172 1.00 48.87 229 PRO A N 1
ATOM 1440 C CA . PRO A 1 196 ? -3.567 61.770 -12.070 1.00 56.51 229 PRO A CA 1
ATOM 1441 C C . PRO A 1 196 ? -2.494 62.834 -11.808 1.00 46.13 229 PRO A C 1
ATOM 1442 O O . PRO A 1 196 ? -1.879 63.365 -12.729 1.00 45.13 229 PRO A O 1
ATOM 1446 N N . ASP A 1 197 ? -2.348 63.186 -10.539 1.00 35.80 230 ASP A N 1
ATOM 1447 C CA . ASP A 1 197 ? -1.243 64.005 -10.060 1.00 32.23 230 ASP A CA 1
ATOM 1448 C C . ASP A 1 197 ? 0.111 63.388 -10.472 1.00 29.42 230 ASP A C 1
ATOM 1449 O O . ASP A 1 197 ? 0.350 62.179 -10.268 1.00 34.59 230 ASP A O 1
ATOM 1454 N N . PRO A 1 198 ? 0.963 64.179 -11.158 1.00 34.85 231 PRO A N 1
ATOM 1455 C CA . PRO A 1 198 ? 2.243 63.625 -11.618 1.00 34.50 231 PRO A CA 1
ATOM 1456 C C . PRO A 1 198 ? 3.170 63.133 -10.511 1.00 30.21 231 PRO A C 1
ATOM 1457 O O . PRO A 1 198 ? 4.093 62.383 -10.797 1.00 34.24 231 PRO A O 1
ATOM 1461 N N . THR A 1 199 ? 2.935 63.532 -9.255 1.00 27.66 232 THR A N 1
ATOM 1462 C CA . THR A 1 199 ? 3.812 63.101 -8.161 1.00 31.47 232 THR A CA 1
ATOM 1463 C C . THR A 1 199 ? 3.432 61.736 -7.569 1.00 28.30 232 THR A C 1
ATOM 1464 O O . THR A 1 199 ? 4.230 61.136 -6.843 1.00 36.21 232 THR A O 1
ATOM 1468 N N . LEU A 1 200 ? 2.299 61.195 -8.024 1.00 28.44 233 LEU A N 1
ATOM 1469 C CA . LEU A 1 200 ? 1.790 59.912 -7.565 1.00 29.25 233 LEU A CA 1
ATOM 1470 C C . LEU A 1 200 ? 2.368 58.788 -8.457 1.00 28.32 233 LEU A C 1
ATOM 1471 O O . LEU A 1 200 ? 2.310 58.915 -9.710 1.00 38.95 233 LEU A O 1
ATOM 1476 N N . ASN A 1 201 ? 3.119 57.826 -7.874 1.00 24.90 234 ASN A N 1
ATOM 1477 C CA . ASN A 1 201 ? 3.522 56.599 -8.597 1.00 25.94 234 ASN A CA 1
ATOM 1478 C C . ASN A 1 201 ? 2.356 56.023 -9.471 1.00 23.98 234 ASN A C 1
ATOM 1479 O O . ASN A 1 201 ? 1.207 55.955 -9.046 1.00 25.15 234 ASN A O 1
ATOM 1484 N N . ALA A 1 202 ? 2.596 55.970 -10.780 1.00 35.39 235 ALA A N 1
ATOM 1485 C CA . ALA A 1 202 ? 1.528 55.641 -11.728 1.00 35.52 235 ALA A CA 1
ATOM 1486 C C . ALA A 1 202 ? 0.888 54.285 -11.456 1.00 26.20 235 ALA A C 1
ATOM 1487 O O . ALA A 1 202 ? -0.321 54.122 -11.643 1.00 31.82 235 ALA A O 1
ATOM 1489 N N . THR A 1 203 ? 1.706 53.339 -11.011 1.00 28.44 236 THR A N 1
ATOM 1490 C CA . THR A 1 203 ? 1.234 51.985 -10.656 1.00 26.54 236 THR A CA 1
ATOM 1491 C C . THR A 1 203 ? 0.258 52.084 -9.466 1.00 28.89 236 THR A C 1
ATOM 1492 O O . THR A 1 203 ? -0.847 51.510 -9.488 1.00 31.17 236 THR A O 1
ATOM 1496 N N . PHE A 1 204 ? 0.652 52.854 -8.447 1.00 28.18 237 PHE A N 1
ATOM 1497 C CA . PHE A 1 204 ? -0.207 53.090 -7.288 1.00 28.24 237 PHE A CA 1
ATOM 1498 C C . PHE A 1 204 ? -1.484 53.843 -7.694 1.00 25.88 237 PHE A C 1
ATOM 1499 O O . PHE A 1 204 ? -2.572 53.536 -7.224 1.00 28.52 237 PHE A O 1
ATOM 1507 N N . ALA A 1 205 ? -1.348 54.862 -8.557 1.00 27.26 238 ALA A N 1
ATOM 1508 C CA . ALA A 1 205 ? -2.534 55.608 -8.988 1.00 29.59 238 ALA A CA 1
ATOM 1509 C C . ALA A 1 205 ? -3.588 54.658 -9.595 1.00 28.09 238 ALA A C 1
ATOM 1510 O O . ALA A 1 205 ? -4.803 54.818 -9.366 1.00 30.94 238 ALA A O 1
ATOM 1512 N N . GLY A 1 206 ? -3.129 53.716 -10.419 1.00 33.63 239 GLY A N 1
ATOM 1513 C CA . GLY A 1 206 ? -4.013 52.725 -11.027 1.00 32.41 239 GLY A CA 1
ATOM 1514 C C . GLY A 1 206 ? -4.728 51.865 -10.006 1.00 30.03 239 GLY A C 1
ATOM 1515 O O . GLY A 1 206 ? -5.941 51.737 -10.065 1.00 31.17 239 GLY A O 1
ATOM 1516 N N . GLN A 1 207 ? -4.013 51.482 -8.955 1.00 29.94 240 GLN A N 1
ATOM 1517 C CA . GLN A 1 207 ? -4.598 50.720 -7.855 1.00 30.48 240 GLN A CA 1
ATOM 1518 C C . GLN A 1 207 ? -5.592 51.544 -7.035 1.00 29.31 240 GLN A C 1
ATOM 1519 O O . GLN A 1 207 ? -6.706 51.084 -6.767 1.00 32.36 240 GLN A O 1
ATOM 1525 N N . LEU A 1 208 ? -5.260 52.805 -6.768 1.00 30.03 241 LEU A N 1
ATOM 1526 C CA . LEU A 1 208 ? -6.188 53.673 -6.040 1.00 27.95 241 LEU A CA 1
ATOM 1527 C C . LEU A 1 208 ? -7.508 53.965 -6.782 1.00 32.58 241 LEU A C 1
ATOM 1528 O O . LEU A 1 208 ? -8.544 54.188 -6.152 1.00 33.04 241 LEU A O 1
ATOM 1533 N N . ARG A 1 209 ? -7.461 54.030 -8.112 1.00 36.69 242 ARG A N 1
ATOM 1534 C CA . ARG A 1 209 ? -8.680 54.246 -8.887 1.00 38.01 242 ARG A CA 1
ATOM 1535 C C . ARG A 1 209 ? -9.678 53.074 -8.817 1.00 35.28 242 ARG A C 1
ATOM 1536 O O . ARG A 1 209 ? -10.860 53.272 -9.066 1.00 44.08 242 ARG A O 1
ATOM 1544 N N . ARG A 1 210 ? -9.230 51.891 -8.401 1.00 47.70 243 ARG A N 1
ATOM 1545 C CA . ARG A 1 210 ? -10.171 50.771 -8.153 1.00 49.81 243 ARG A CA 1
ATOM 1546 C C . ARG A 1 210 ? -10.740 50.996 -6.775 1.00 63.15 243 ARG A C 1
ATOM 1547 O O . ARG A 1 210 ? -11.933 50.812 -6.508 1.00 41.61 243 ARG A O 1
ATOM 1555 N N . THR A 1 211 ? -9.860 51.465 -5.899 1.00 43.27 244 T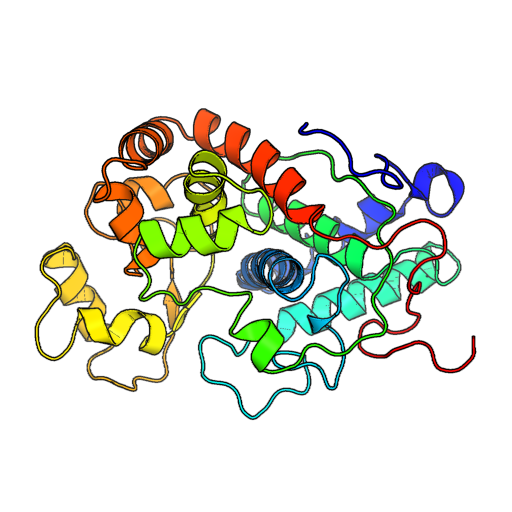HR A N 1
ATOM 1556 C CA . THR A 1 211 ? -10.268 51.784 -4.568 1.00 48.45 244 THR A CA 1
ATOM 1557 C C . THR A 1 211 ? -11.283 52.952 -4.584 1.00 37.02 244 THR A C 1
ATOM 1558 O O . THR A 1 211 ? -12.364 52.849 -4.032 1.00 42.80 244 THR A O 1
ATOM 1562 N N . CYS A 1 212 ? -11.000 54.002 -5.348 1.00 34.41 245 CYS A N 1
ATOM 1563 C CA . CYS A 1 212 ? -11.881 55.176 -5.433 1.00 32.48 245 CYS A CA 1
ATOM 1564 C C . CYS A 1 212 ? -12.171 55.525 -6.911 1.00 35.54 245 CYS A C 1
ATOM 1565 O O . CYS A 1 212 ? -11.499 56.390 -7.475 1.00 35.51 245 CYS A O 1
ATOM 1568 N N . PRO A 1 213 ? -13.158 54.854 -7.537 1.00 41.64 246 PRO A N 1
ATOM 1569 C CA . PRO A 1 213 ? -13.308 54.948 -8.998 1.00 38.63 246 PRO A CA 1
ATOM 1570 C C . PRO A 1 213 ? -13.838 56.296 -9.514 1.00 34.70 246 PRO A C 1
ATOM 1571 O O . PRO A 1 213 ? -13.837 56.539 -10.736 1.00 48.12 246 PRO A O 1
ATOM 1575 N N . ALA A 1 214 ? -14.433 57.087 -8.631 1.00 46.23 247 ALA A N 1
ATOM 1576 C CA . ALA A 1 214 ? -14.816 58.460 -8.968 1.00 39.55 247 ALA A CA 1
ATOM 1577 C C . ALA A 1 214 ? -14.698 59.355 -7.739 1.00 44.83 247 ALA A C 1
ATOM 1578 O O . ALA A 1 214 ? -14.467 58.867 -6.627 1.00 39.14 247 ALA A O 1
ATOM 1580 N N . LYS A 1 215 ? -14.822 60.666 -7.949 1.00 41.95 248 LYS A N 1
ATOM 1581 C CA . LYS A 1 215 ? -14.930 61.607 -6.838 1.00 42.19 248 LYS A CA 1
ATOM 1582 C C . LYS A 1 215 ? -16.190 61.348 -6.032 1.00 52.65 248 LYS A C 1
ATOM 1583 O O . LYS A 1 215 ? -17.234 60.998 -6.583 1.00 50.71 248 LYS A O 1
ATOM 1589 N N . GLY A 1 216 ? -16.093 61.558 -4.725 1.00 46.91 249 GLY A N 1
ATOM 1590 C CA . GLY A 1 216 ? -17.205 61.312 -3.811 1.00 52.50 249 GLY A CA 1
ATOM 1591 C C . GLY A 1 216 ? -17.475 59.854 -3.486 1.00 41.56 249 GLY A C 1
ATOM 1592 O O . GLY A 1 216 ? -18.590 59.517 -3.099 1.00 56.29 249 GLY A O 1
ATOM 1593 N N . THR A 1 217 ? -16.471 58.987 -3.624 1.00 38.83 250 THR A N 1
ATOM 1594 C CA . THR A 1 217 ? -16.604 57.587 -3.197 1.00 40.45 250 THR A CA 1
ATOM 1595 C C . THR A 1 217 ? -16.512 57.518 -1.663 1.00 47.24 250 THR A C 1
ATOM 1596 O O . THR A 1 217 ? -15.563 58.036 -1.061 1.00 42.24 250 THR A O 1
ATOM 1600 N N . ASP A 1 218 ? -17.558 56.979 -1.038 1.00 39.68 251 ASP A N 1
ATOM 1601 C CA . ASP A 1 218 ? -17.616 56.862 0.425 1.00 37.82 251 ASP A CA 1
ATOM 1602 C C . ASP A 1 218 ? -16.928 55.571 0.886 1.00 38.84 251 ASP A C 1
ATOM 1603 O O . ASP A 1 218 ? -17.584 54.606 1.277 1.00 53.66 251 ASP A O 1
ATOM 1608 N N A ARG A 1 219 ? -15.602 55.605 0.888 0.50 34.67 252 ARG A N 1
ATOM 1609 N N B ARG A 1 219 ? -15.599 55.533 0.758 0.50 37.02 252 ARG A N 1
ATOM 1610 C CA A ARG A 1 219 ? -14.795 54.449 1.240 0.50 34.42 252 ARG A CA 1
ATOM 1611 C CA B ARG A 1 219 ? -14.778 54.372 1.161 0.50 36.00 252 ARG A CA 1
ATOM 1612 C C A ARG A 1 219 ? -13.501 54.943 1.863 0.50 32.79 252 ARG A C 1
ATOM 1613 C C B ARG A 1 219 ? -13.470 54.883 1.777 0.50 35.04 252 ARG A C 1
ATOM 1614 O O A ARG A 1 219 ? -13.046 56.048 1.573 0.50 34.48 252 ARG A O 1
ATOM 1615 O O B ARG A 1 219 ? -13.039 55.997 1.485 0.50 35.32 252 ARG A O 1
ATOM 1630 N N . ARG A 1 220 ? -12.889 54.089 2.677 1.00 30.91 253 ARG A N 1
ATOM 1631 C CA . ARG A 1 220 ? -11.588 54.372 3.268 1.00 29.51 253 ARG A CA 1
ATOM 1632 C C . ARG A 1 220 ? -10.599 53.261 2.896 1.00 30.89 253 ARG A C 1
ATOM 1633 O O . ARG A 1 220 ? -10.998 52.136 2.557 1.00 38.29 253 ARG A O 1
ATOM 1641 N N . THR A 1 221 ? -9.332 53.648 2.802 1.00 26.70 254 THR A N 1
ATOM 1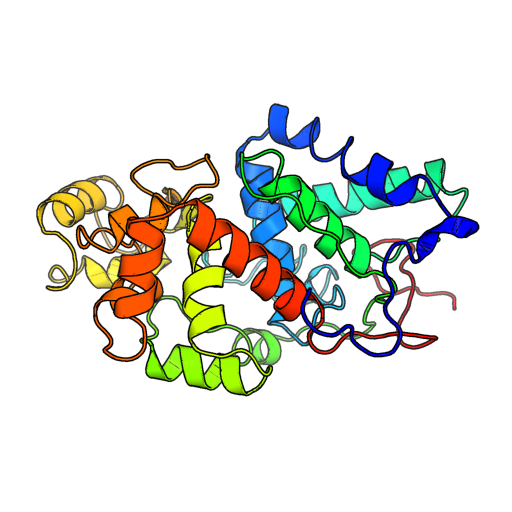642 C CA . THR A 1 221 ? -8.217 52.743 2.475 1.00 27.18 254 THR A CA 1
ATOM 1643 C C . THR A 1 221 ? -7.080 53.016 3.479 1.00 22.47 254 THR A C 1
ATOM 1644 O O . THR A 1 221 ? -6.997 54.126 4.035 1.00 24.53 254 THR A O 1
ATOM 1648 N N . PRO A 1 222 ? -6.178 52.042 3.693 1.00 22.06 255 PRO A N 1
ATOM 1649 C CA . PRO A 1 222 ? -5.030 52.326 4.550 1.00 21.96 255 PRO A CA 1
ATOM 1650 C C . PRO A 1 222 ? -4.188 53.514 4.099 1.00 20.96 255 PRO A C 1
ATOM 1651 O O . PRO A 1 222 ? -3.931 53.721 2.907 1.00 24.27 255 PRO A O 1
ATOM 1655 N N . LEU A 1 223 ? -3.766 54.319 5.070 1.00 20.78 256 LEU A N 1
ATOM 1656 C CA . LEU A 1 223 ? -2.760 55.355 4.845 1.00 20.31 256 LEU A CA 1
ATOM 1657 C C . LEU A 1 223 ? -1.432 54.768 4.376 1.00 20.54 256 LEU A C 1
ATOM 1658 O O . LEU A 1 223 ? -0.694 55.445 3.634 1.00 21.24 256 LEU A O 1
ATOM 1663 N N . ASP A 1 224 ? -1.091 53.569 4.865 1.00 20.23 257 ASP A N 1
ATOM 1664 C CA . ASP A 1 224 ? 0.208 52.931 4.584 1.00 18.61 257 ASP A CA 1
ATOM 1665 C C . ASP A 1 224 ? -0.045 51.668 3.761 1.00 19.77 257 ASP A C 1
ATOM 1666 O O . ASP A 1 224 ? -0.502 50.657 4.283 1.00 21.48 257 ASP A O 1
ATOM 1671 N N . VAL A 1 225 ? 0.232 51.747 2.460 1.00 21.34 258 VAL A N 1
ATOM 1672 C CA . VAL A 1 225 ? -0.082 50.657 1.527 1.00 22.06 258 VAL A CA 1
ATOM 1673 C C . VAL A 1 225 ? 0.759 49.416 1.780 1.00 22.56 258 VAL A C 1
ATOM 1674 O O . VAL A 1 225 ? 0.374 48.304 1.371 1.00 23.56 258 VAL A O 1
ATOM 1678 N N . ARG A 1 226 ? 1.905 49.583 2.439 1.00 20.07 259 ARG A N 1
ATOM 1679 C CA . ARG A 1 226 ? 2.816 48.473 2.724 1.00 20.80 259 ARG A CA 1
ATOM 1680 C C . ARG A 1 226 ? 2.448 47.728 4.011 1.00 21.67 259 ARG A C 1
ATOM 1681 O O . ARG A 1 226 ? 2.317 46.507 3.984 1.00 24.87 259 ARG A O 1
ATOM 1689 N N . THR A 1 227 ? 2.340 48.430 5.141 1.00 20.56 260 THR A N 1
ATOM 1690 C CA . THR A 1 227 ? 1.895 47.799 6.397 1.00 21.43 260 THR A CA 1
ATOM 1691 C C . THR A 1 227 ? 0.812 48.599 7.104 1.00 21.24 260 THR A C 1
ATOM 1692 O O . THR A 1 227 ? 1.079 49.438 7.989 1.00 21.12 260 THR A O 1
ATOM 1696 N N . PRO A 1 228 ? -0.440 48.361 6.700 1.00 19.98 261 PRO A N 1
ATOM 1697 C CA . PRO A 1 228 ? -1.568 49.150 7.187 1.00 20.04 261 PRO A CA 1
ATOM 1698 C C . PRO A 1 228 ? -1.672 49.265 8.712 1.00 18.89 261 PRO A C 1
ATOM 1699 O O . PRO A 1 228 ? -2.077 50.321 9.187 1.00 21.20 261 PRO A O 1
ATOM 1703 N N . ASN A 1 229 ? -1.393 48.179 9.452 1.00 19.86 262 ASN A N 1
ATOM 1704 C CA . ASN A 1 229 ? -1.647 48.170 10.890 1.00 19.70 262 ASN A CA 1
ATOM 1705 C C . ASN A 1 229 ? -0.405 48.107 11.764 1.00 20.30 262 ASN A C 1
ATOM 1706 O O . ASN A 1 229 ? -0.507 48.156 12.986 1.00 24.81 262 ASN A O 1
ATOM 1711 N N . ALA A 1 230 ? 0.757 47.930 11.162 1.00 20.04 263 ALA A N 1
ATOM 1712 C CA . ALA A 1 230 ? 1.987 47.854 11.930 1.00 19.78 263 ALA A CA 1
ATOM 1713 C C . ALA A 1 230 ? 2.620 49.240 12.027 1.00 19.94 263 ALA A C 1
ATOM 1714 O O . ALA A 1 230 ? 2.790 49.922 11.013 1.00 19.74 263 ALA A O 1
ATOM 1716 N N . PHE A 1 231 ? 3.000 49.630 13.242 1.00 18.35 264 PHE A N 1
ATOM 1717 C CA . PHE A 1 231 ? 3.721 50.885 13.445 1.00 17.53 264 PHE A CA 1
ATOM 1718 C C . PHE A 1 231 ? 5.194 50.664 13.163 1.00 19.03 264 PHE A C 1
ATOM 1719 O O . PHE A 1 231 ? 5.896 49.993 13.936 1.00 21.84 264 PHE A O 1
ATOM 1727 N N . ASP A 1 232 ? 5.630 51.210 12.025 1.00 19.25 265 ASP A N 1
ATOM 1728 C CA . ASP A 1 232 ? 6.934 50.919 11.478 1.00 19.08 265 ASP A CA 1
ATOM 1729 C C . ASP A 1 232 ? 7.317 52.051 10.532 1.00 19.81 265 ASP A C 1
ATOM 1730 O O . ASP A 1 232 ? 6.536 52.978 10.318 1.00 19.08 265 ASP A O 1
ATOM 1735 N N . ASN A 1 233 ? 8.483 51.941 9.911 1.00 19.28 266 ASN A N 1
ATOM 1736 C CA . ASN A 1 233 ? 8.914 52.977 8.981 1.00 19.36 266 ASN A CA 1
ATOM 1737 C C . ASN A 1 233 ? 8.445 52.781 7.554 1.00 20.50 266 ASN A C 1
ATOM 1738 O O . ASN A 1 233 ? 8.937 53.476 6.652 1.00 20.85 266 ASN A O 1
ATOM 1743 N N . LYS A 1 234 ? 7.478 51.889 7.318 1.00 20.07 267 LYS A N 1
ATOM 1744 C CA . LYS A 1 234 ? 7.056 51.668 5.950 1.00 20.64 267 LYS A CA 1
ATOM 1745 C C . LYS A 1 234 ? 6.372 52.883 5.343 1.00 18.52 267 LYS A C 1
ATOM 1746 O O . LYS A 1 234 ? 6.396 53.051 4.122 1.00 21.85 267 LYS A O 1
ATOM 1752 N N . TYR A 1 235 ? 5.819 53.768 6.183 1.00 19.31 268 TYR A N 1
ATOM 1753 C CA . TYR A 1 235 ? 5.312 55.030 5.692 1.00 19.54 268 TYR A CA 1
ATOM 1754 C C . TYR A 1 235 ? 6.340 55.753 4.793 1.00 18.35 268 TYR A C 1
ATOM 1755 O O . TYR A 1 235 ? 5.980 56.328 3.752 1.00 19.68 268 TYR A O 1
ATOM 1764 N N . TYR A 1 236 ? 7.590 55.761 5.239 1.00 19.02 269 TYR A N 1
ATOM 1765 C CA . TYR A 1 236 ? 8.659 56.475 4.534 1.00 19.27 269 TYR A CA 1
ATOM 1766 C C . TYR A 1 236 ? 9.143 55.711 3.316 1.00 22.94 269 TYR A C 1
ATOM 1767 O O . TYR A 1 236 ? 9.492 56.319 2.285 1.00 21.77 269 TYR A O 1
ATOM 1776 N N . VAL A 1 237 ? 9.153 54.372 3.415 1.00 22.52 270 VAL A N 1
ATOM 1777 C CA . VAL A 1 237 ? 9.406 53.550 2.224 1.00 22.69 270 VAL A CA 1
ATOM 1778 C C . VAL A 1 237 ? 8.360 53.842 1.142 1.00 21.69 270 VAL A C 1
ATOM 1779 O O . VAL A 1 237 ? 8.699 53.964 -0.045 1.00 24.57 270 VAL A O 1
ATOM 1783 N N . ASN A 1 238 ? 7.102 54.042 1.529 1.00 20.20 271 ASN A N 1
ATOM 1784 C CA . ASN A 1 238 ? 6.085 54.463 0.571 1.00 19.50 271 ASN A CA 1
ATOM 1785 C C . ASN A 1 238 ? 6.497 55.780 -0.095 1.00 20.09 271 ASN A C 1
ATOM 1786 O O . ASN A 1 238 ? 6.388 55.935 -1.332 1.00 22.61 271 ASN A O 1
ATOM 1791 N N . LEU A 1 239 ? 6.884 56.770 0.705 1.00 20.27 272 LEU A N 1
ATOM 1792 C CA . LEU A 1 239 ? 7.200 58.087 0.152 1.00 20.13 272 LEU A CA 1
ATOM 1793 C C . LEU A 1 239 ? 8.303 57.972 -0.923 1.00 20.04 272 LEU A C 1
ATOM 1794 O O . LEU A 1 239 ? 8.243 58.673 -1.970 1.00 24.03 272 LEU A O 1
ATOM 1799 N N . VAL A 1 240 ? 9.367 57.226 -0.611 1.00 20.84 273 VAL A N 1
ATOM 1800 C CA A VAL A 1 240 ? 10.454 57.121 -1.571 0.59 23.78 273 VAL A CA 1
ATOM 1801 C CA B VAL A 1 240 ? 10.489 57.037 -1.544 0.41 22.58 273 VAL A CA 1
ATOM 1802 C C . VAL A 1 240 ? 10.052 56.363 -2.848 1.00 25.57 273 VAL A C 1
ATOM 1803 O O . VAL A 1 240 ? 10.660 56.554 -3.900 1.00 28.54 273 VAL A O 1
ATOM 1810 N N . ASN A 1 241 ? 8.960 55.608 -2.789 1.00 25.62 274 ASN A N 1
ATOM 1811 C CA . ASN A 1 241 ? 8.357 54.970 -3.965 1.00 23.08 274 ASN A CA 1
ATOM 1812 C C . ASN A 1 241 ? 7.248 55.826 -4.579 1.00 23.23 274 ASN A C 1
ATOM 1813 O O . ASN A 1 241 ? 6.554 55.384 -5.483 1.00 27.25 274 ASN A O 1
ATOM 1818 N N . ARG A 1 242 ? 7.128 57.086 -4.130 1.00 23.07 275 ARG A N 1
ATOM 1819 C CA A ARG A 1 242 ? 6.055 57.975 -4.599 0.55 22.43 275 ARG A CA 1
ATOM 1820 C CA B ARG A 1 242 ? 6.054 57.991 -4.577 0.45 21.04 275 ARG A CA 1
ATOM 1821 C C . ARG A 1 242 ? 4.657 57.392 -4.355 1.00 21.99 275 ARG A C 1
ATOM 1822 O O . ARG A 1 242 ? 3.686 57.756 -5.054 1.00 23.25 275 ARG A O 1
ATOM 1837 N N . GLU A 1 243 ? 4.495 56.756 -3.199 1.00 23.34 276 GLU A N 1
ATOM 1838 C CA . GLU A 1 243 ? 3.236 56.093 -2.824 1.00 23.09 276 GLU A CA 1
ATOM 1839 C C . GLU A 1 243 ? 2.703 56.623 -1.483 1.00 23.62 276 GLU A C 1
ATOM 1840 O O . GLU A 1 243 ? 1.919 55.953 -0.810 1.00 24.14 276 GLU A O 1
ATOM 1846 N N . GLY A 1 244 ? 3.093 57.841 -1.112 1.00 22.54 277 GLY A N 1
ATOM 1847 C CA . GLY A 1 244 ? 2.362 58.538 -0.050 1.00 21.63 277 GLY A CA 1
ATOM 1848 C C . GLY A 1 244 ? 0.931 58.823 -0.487 1.00 22.83 277 GLY A C 1
ATOM 1849 O O . GLY A 1 244 ? 0.689 59.146 -1.661 1.00 24.08 277 GLY A O 1
ATOM 1850 N N . LEU A 1 245 ? -0.036 58.662 0.419 1.00 21.49 278 LEU A N 1
ATOM 1851 C CA . LEU A 1 245 ? -1.431 58.812 0.036 1.00 21.24 278 LEU A CA 1
ATOM 1852 C C . LEU A 1 245 ? -1.865 60.268 -0.218 1.00 20.03 278 LEU A C 1
ATOM 1853 O O . LEU A 1 245 ? -2.537 60.589 -1.200 1.00 24.19 278 LEU A O 1
ATOM 1858 N N . PHE A 1 246 ? -1.544 61.146 0.730 1.00 21.52 279 PHE A N 1
ATOM 1859 C CA . PHE A 1 246 ? -1.968 62.532 0.658 1.00 20.99 279 PHE A CA 1
ATOM 1860 C C . PHE A 1 246 ? -0.864 63.387 0.003 1.00 20.63 279 PHE A C 1
ATOM 1861 O O . PHE A 1 246 ? 0.331 63.079 0.092 1.00 20.05 279 PHE A O 1
ATOM 1869 N N . THR A 1 247 ? -1.257 64.543 -0.533 1.00 22.29 280 THR A N 1
ATOM 1870 C CA . THR A 1 247 ? -0.287 65.572 -0.930 1.00 21.61 280 THR A CA 1
ATOM 1871 C C . THR A 1 247 ? 0.629 65.951 0.208 1.00 20.61 280 THR A C 1
ATOM 1872 O O . THR A 1 247 ? 1.855 66.054 0.034 1.00 21.95 280 THR A O 1
ATOM 1876 N N . SER A 1 248 ? 0.052 66.060 1.407 1.00 20.37 281 SER A N 1
ATOM 1877 C CA . SER A 1 248 ? 0.812 66.457 2.587 1.00 20.81 281 SER A CA 1
ATOM 1878 C C . SER A 1 248 ? 1.823 65.365 3.019 1.00 21.06 281 SER A C 1
ATOM 1879 O O . SER A 1 248 ? 2.739 65.627 3.797 1.00 22.35 281 SER A O 1
ATOM 1882 N N . ASP A 1 249 ? 1.602 64.118 2.584 1.00 20.09 282 ASP A N 1
ATOM 1883 C CA . ASP A 1 249 ? 2.590 63.052 2.793 1.00 19.34 282 ASP A CA 1
ATOM 1884 C C . ASP A 1 249 ? 3.690 63.165 1.727 1.00 17.62 282 ASP A C 1
ATOM 1885 O O . ASP A 1 249 ? 4.887 63.232 2.032 1.00 19.53 282 ASP A O 1
ATOM 1890 N N . GLN A 1 250 ? 3.300 63.059 0.460 1.00 20.10 283 GLN A N 1
ATOM 1891 C CA . GLN A 1 250 ? 4.279 62.909 -0.598 1.00 19.29 283 GLN A CA 1
ATOM 1892 C C . GLN A 1 250 ? 5.117 64.193 -0.766 1.00 20.81 283 GLN A C 1
ATOM 1893 O O . GLN A 1 250 ? 6.307 64.099 -1.101 1.00 21.01 283 GLN A O 1
ATOM 1899 N N . ASP A 1 251 ? 4.567 65.357 -0.401 1.00 18.78 284 ASP A N 1
ATOM 1900 C CA . ASP A 1 251 ? 5.364 66.592 -0.508 1.00 20.73 284 ASP A CA 1
ATOM 1901 C C . ASP A 1 251 ? 6.530 66.596 0.460 1.00 19.32 284 ASP A C 1
ATOM 1902 O O . ASP A 1 251 ? 7.476 67.381 0.278 1.00 21.29 284 ASP A O 1
ATOM 1907 N N . LEU A 1 252 ? 6.446 65.820 1.538 1.00 19.87 285 LEU A N 1
ATOM 1908 C CA . LEU A 1 252 ? 7.615 65.670 2.413 1.00 19.43 285 LEU A CA 1
ATOM 1909 C C . LEU A 1 252 ? 8.856 65.202 1.644 1.00 19.29 285 LEU A C 1
ATOM 1910 O O . LEU A 1 252 ? 9.976 65.592 1.940 1.00 21.31 285 LEU A O 1
ATOM 1915 N N . PHE A 1 253 ? 8.663 64.289 0.693 1.00 21.78 286 PHE A N 1
ATOM 1916 C CA . PHE A 1 253 ? 9.774 63.799 -0.098 1.00 20.38 286 PHE A CA 1
ATOM 1917 C C . PHE A 1 253 ? 10.150 64.826 -1.190 1.00 20.28 286 PHE A C 1
ATOM 1918 O O . PHE A 1 253 ? 11.326 65.020 -1.466 1.00 25.56 286 PHE A O 1
ATOM 1926 N N . SER A 1 254 ? 9.147 65.522 -1.739 1.00 19.68 287 SER A N 1
ATOM 1927 C CA . SER A 1 254 ? 9.408 66.502 -2.817 1.00 21.47 287 SER A CA 1
ATOM 1928 C C . SER A 1 254 ? 10.182 67.721 -2.345 1.00 22.58 287 SER A C 1
ATOM 1929 O O . SER A 1 254 ? 11.043 68.225 -3.049 1.00 25.54 287 SER A O 1
ATOM 1932 N N . ASN A 1 255 ? 9.815 68.248 -1.186 1.00 22.24 288 ASN A N 1
ATOM 1933 C CA . ASN A 1 255 ? 10.289 69.552 -0.728 1.00 21.14 288 ASN A CA 1
ATOM 1934 C C . ASN A 1 255 ? 11.732 69.429 -0.203 1.00 20.78 288 ASN A C 1
ATOM 1935 O O . ASN A 1 255 ? 12.073 68.520 0.558 1.00 22.13 288 ASN A O 1
ATOM 1940 N N . ALA A 1 256 ? 12.563 70.397 -0.591 1.00 22.72 289 ALA A N 1
ATOM 1941 C CA . ALA A 1 256 ? 13.982 70.401 -0.219 1.00 24.15 289 ALA A CA 1
ATOM 1942 C C . ALA A 1 256 ? 14.237 70.448 1.298 1.00 21.03 289 ALA A C 1
ATOM 1943 O O . ALA A 1 256 ? 15.286 69.970 1.764 1.00 21.94 289 ALA A O 1
ATOM 1945 N N . ARG A 1 257 ? 13.280 71.005 2.057 1.00 20.82 290 ARG A N 1
ATOM 1946 C CA . ARG A 1 257 ? 13.474 71.218 3.497 1.00 21.66 290 ARG A CA 1
ATOM 1947 C C . ARG A 1 257 ? 13.317 69.912 4.286 1.00 20.87 290 ARG A C 1
ATOM 1948 O O . ARG A 1 257 ? 13.720 69.857 5.443 1.00 24.60 290 ARG A O 1
ATOM 1956 N N . THR A 1 258 ? 12.642 68.918 3.694 1.00 21.63 291 THR A N 1
ATOM 1957 C CA . THR A 1 258 ? 12.188 67.709 4.406 1.00 20.43 291 THR A CA 1
ATOM 1958 C C . THR A 1 258 ? 12.699 66.398 3.784 1.00 21.11 291 THR A C 1
ATOM 1959 O O . THR A 1 258 ? 12.613 65.336 4.403 1.00 22.39 291 THR A O 1
ATOM 1963 N N . ARG A 1 259 ? 13.223 66.466 2.554 1.00 20.70 292 ARG A N 1
ATOM 1964 C CA . ARG A 1 259 ? 13.552 65.247 1.800 1.00 21.55 292 ARG A CA 1
ATOM 1965 C C . ARG A 1 259 ? 14.592 64.400 2.541 1.00 19.28 292 ARG A C 1
ATOM 1966 O O . ARG A 1 259 ? 14.500 63.171 2.556 1.00 22.41 292 ARG A O 1
ATOM 1974 N N . ALA A 1 260 ? 15.651 65.042 3.063 1.00 23.16 293 ALA A N 1
ATOM 1975 C CA . ALA A 1 260 ? 16.737 64.286 3.689 1.00 24.00 293 ALA A CA 1
ATOM 1976 C C . ALA A 1 260 ? 16.215 63.428 4.869 1.00 22.55 293 ALA A C 1
ATOM 1977 O O . ALA A 1 260 ? 16.664 62.292 5.088 1.00 24.60 293 ALA A O 1
ATOM 1979 N N . LEU A 1 261 ? 15.306 63.988 5.653 1.00 23.44 294 LEU A N 1
ATOM 1980 C CA . LEU A 1 261 ? 14.760 63.267 6.785 1.00 23.56 294 LEU A CA 1
ATOM 1981 C C . LEU A 1 261 ? 13.888 62.090 6.326 1.00 20.89 294 LEU A C 1
ATOM 1982 O O . LEU A 1 261 ? 13.895 61.036 6.953 1.00 22.04 294 LEU A O 1
ATOM 1987 N N . VAL A 1 262 ? 13.106 62.289 5.267 1.00 20.09 295 VAL A N 1
ATOM 1988 C CA . VAL A 1 262 ? 12.349 61.183 4.692 1.00 20.65 295 VAL A CA 1
ATOM 1989 C C . VAL A 1 262 ? 13.283 60.034 4.314 1.00 22.55 295 VAL A C 1
ATOM 1990 O O . VAL A 1 262 ? 13.023 58.871 4.652 1.00 22.90 295 VAL A O 1
ATOM 1994 N N . ASP A 1 263 ? 14.390 60.349 3.648 1.00 21.94 296 ASP A N 1
ATOM 1995 C CA . ASP A 1 263 ? 15.364 59.316 3.270 1.00 24.47 296 ASP A CA 1
ATOM 1996 C C . ASP A 1 263 ? 15.968 58.612 4.491 1.00 23.45 296 ASP A C 1
ATOM 1997 O O . ASP A 1 263 ? 16.130 57.372 4.520 1.00 27.75 296 ASP A O 1
ATOM 2002 N N . LYS A 1 264 ? 16.320 59.408 5.492 1.00 23.14 297 LYS A N 1
ATOM 2003 C CA . LYS A 1 264 ? 16.910 58.892 6.712 1.00 24.62 297 LYS A CA 1
ATOM 2004 C C . LYS A 1 264 ? 15.958 57.863 7.334 1.00 23.70 297 LYS A C 1
ATOM 2005 O O . LYS A 1 264 ? 16.384 56.777 7.778 1.00 24.93 297 LYS A O 1
ATOM 2011 N N . PHE A 1 265 ? 14.682 58.227 7.445 1.00 23.07 298 PHE A N 1
ATOM 2012 C CA . PHE A 1 265 ? 13.728 57.369 8.139 1.00 21.37 298 PHE A CA 1
ATOM 2013 C C . PHE A 1 265 ? 13.311 56.154 7.307 1.00 23.80 298 PHE A C 1
ATOM 2014 O O . PHE A 1 265 ? 12.962 55.112 7.864 1.00 23.98 298 PHE A O 1
ATOM 2022 N N . ALA A 1 266 ? 13.376 56.274 5.987 1.00 22.10 299 ALA A N 1
ATOM 2023 C CA . ALA A 1 266 ? 13.121 55.119 5.122 1.00 24.53 299 ALA A CA 1
ATOM 2024 C C . ALA A 1 266 ? 14.238 54.086 5.271 1.00 23.73 299 ALA A C 1
ATOM 2025 O O . ALA A 1 266 ? 14.003 52.883 5.099 1.00 27.40 299 ALA A O 1
ATOM 2027 N N . ARG A 1 267 ? 15.444 54.565 5.575 1.00 24.47 300 ARG A N 1
ATOM 2028 C CA . ARG A 1 267 ? 16.610 53.694 5.694 1.00 26.07 300 ARG A CA 1
ATOM 2029 C C . ARG A 1 267 ? 16.814 53.121 7.094 1.00 27.25 300 ARG A C 1
ATOM 2030 O O . ARG A 1 267 ? 17.470 52.101 7.241 1.00 29.81 300 ARG A O 1
ATOM 2038 N N . SER A 1 268 ? 16.294 53.796 8.116 1.00 26.28 301 SER A N 1
ATOM 2039 C CA . SER A 1 268 ? 16.517 53.385 9.505 1.00 25.30 301 SER A CA 1
ATOM 2040 C C . SER A 1 268 ? 15.268 53.525 10.349 1.00 23.99 301 SER A C 1
ATOM 2041 O O . SER A 1 268 ? 14.922 54.630 10.772 1.00 23.12 301 SER A O 1
ATOM 2044 N N . GLN A 1 269 ? 14.607 52.406 10.637 1.00 24.53 302 GLN A N 1
ATOM 2045 C CA . GLN A 1 269 ? 13.454 52.453 11.516 1.00 21.69 302 GLN A CA 1
ATOM 2046 C C . GLN A 1 269 ? 13.840 52.921 12.914 1.00 21.38 302 GLN A C 1
ATOM 2047 O O . GLN A 1 269 ? 13.064 53.621 13.573 1.00 21.56 302 GLN A O 1
ATOM 2053 N N . ARG A 1 270 ? 15.042 52.569 13.369 1.00 22.70 303 ARG A N 1
ATOM 2054 C CA . ARG A 1 270 ? 15.483 53.020 14.685 1.00 22.88 303 ARG A CA 1
ATOM 2055 C C . ARG A 1 270 ? 15.572 54.547 14.750 1.00 22.19 303 ARG A C 1
ATOM 2056 O O . ARG A 1 270 ? 15.130 55.151 15.725 1.00 23.02 303 ARG A O 1
ATOM 2064 N N . ASP A 1 271 ? 16.102 55.166 13.699 1.00 22.45 304 ASP A N 1
ATOM 2065 C CA . ASP A 1 271 ? 16.154 56.632 13.631 1.00 21.93 304 ASP A CA 1
ATOM 2066 C C . ASP A 1 271 ? 14.762 57.224 13.649 1.00 21.79 304 ASP A C 1
ATOM 2067 O O . ASP A 1 271 ? 14.508 58.207 14.354 1.00 21.90 304 ASP A O 1
ATOM 2072 N N . PHE A 1 272 ? 13.850 56.651 12.871 1.00 21.50 305 PHE A N 1
ATOM 2073 C CA . PHE A 1 272 ? 12.459 57.127 12.900 1.00 19.93 305 PHE A CA 1
ATOM 2074 C C . PHE A 1 272 ? 11.875 57.018 14.318 1.00 19.70 305 PHE A C 1
ATOM 2075 O O . PHE A 1 272 ? 11.296 57.973 14.833 1.00 19.87 305 PHE A O 1
ATOM 2083 N N . PHE A 1 273 ? 11.997 55.843 14.927 1.00 18.70 306 PHE A N 1
ATOM 2084 C CA . PHE A 1 273 ? 11.396 55.611 16.224 1.00 19.59 306 PHE A CA 1
ATOM 2085 C C . PHE A 1 273 ? 11.942 56.574 17.279 1.00 18.75 306 PHE A C 1
ATOM 2086 O O . PHE A 1 273 ? 11.186 57.123 18.099 1.00 19.65 306 PHE A O 1
ATOM 2094 N N . ASP A 1 274 ? 13.252 56.802 17.247 1.00 20.12 307 ASP A N 1
ATOM 2095 C CA . ASP A 1 274 ? 13.848 57.741 18.194 1.00 20.94 307 ASP A CA 1
ATOM 2096 C C . ASP A 1 274 ? 13.259 59.146 18.039 1.00 19.81 307 ASP A C 1
ATOM 2097 O O . ASP A 1 274 ? 12.947 59.834 19.029 1.00 21.18 307 ASP A O 1
ATOM 2102 N N . GLN A 1 275 ? 13.176 59.611 16.800 1.00 19.65 308 GLN A N 1
ATOM 2103 C CA . GLN A 1 275 ? 12.660 60.956 16.584 1.00 19.53 308 GLN A CA 1
ATOM 2104 C C . GLN A 1 275 ? 11.158 61.027 16.860 1.00 19.20 308 GLN A C 1
ATOM 2105 O O . GLN A 1 275 ? 10.668 62.058 17.379 1.00 19.39 308 GLN A O 1
ATOM 2111 N N . PHE A 1 276 ? 10.409 60.005 16.461 1.00 18.08 309 PHE A N 1
ATOM 2112 C CA . PHE A 1 276 ? 8.994 60.017 16.733 1.00 16.89 309 PHE A CA 1
ATOM 2113 C C . PHE A 1 276 ? 8.729 60.150 18.234 1.00 17.38 309 PHE A C 1
ATOM 2114 O O . PHE A 1 276 ? 7.860 60.916 18.677 1.00 18.02 309 PHE A O 1
ATOM 2122 N N . ALA A 1 277 ? 9.449 59.367 19.030 1.00 17.06 310 ALA A N 1
ATOM 2123 C CA . ALA A 1 277 ? 9.265 59.401 20.482 1.00 18.00 310 ALA A CA 1
ATOM 2124 C C . ALA A 1 277 ? 9.508 60.804 21.024 1.00 18.46 310 ALA A C 1
ATOM 2125 O O . ALA A 1 277 ? 8.812 61.268 21.927 1.00 20.67 310 ALA A O 1
ATOM 2127 N N . PHE A 1 278 ? 10.564 61.456 20.545 1.00 18.12 311 PHE A N 1
ATOM 2128 C CA . PHE A 1 278 ? 10.872 62.827 20.997 1.00 19.08 311 PHE A CA 1
ATOM 2129 C C . PHE A 1 278 ? 9.739 63.773 20.567 1.00 18.63 311 PHE A C 1
ATOM 2130 O O . PHE A 1 278 ? 9.211 64.560 21.377 1.00 18.89 311 PHE A O 1
ATOM 2138 N N . SER A 1 279 ? 9.437 63.751 19.270 1.00 17.90 312 SER A N 1
ATOM 2139 C CA . SER A 1 279 ? 8.496 64.716 18.708 1.00 17.69 312 SER A CA 1
ATOM 2140 C C . SER A 1 279 ? 7.053 64.557 19.201 1.00 16.77 312 SER A C 1
ATOM 2141 O O . SER A 1 279 ? 6.338 65.545 19.340 1.00 17.60 312 SER A O 1
ATOM 2144 N N . VAL A 1 280 ? 6.599 63.321 19.414 1.00 17.32 313 VAL A N 1
ATOM 2145 C CA . VAL A 1 280 ? 5.242 63.110 19.854 1.00 16.45 313 VAL A CA 1
ATOM 2146 C C . VAL A 1 280 ? 5.065 63.545 21.313 1.00 16.33 313 VAL A C 1
ATOM 2147 O O . VAL A 1 280 ? 3.988 64.038 21.693 1.00 16.84 313 VAL A O 1
ATOM 2151 N N . VAL A 1 281 ? 6.143 63.480 22.099 1.00 16.45 314 VAL A N 1
ATOM 2152 C CA . VAL A 1 281 ? 6.101 64.006 23.461 1.00 17.04 314 VAL A CA 1
ATOM 2153 C C . VAL A 1 281 ? 6.086 65.539 23.464 1.00 18.15 314 VAL A C 1
ATOM 2154 O O . VAL A 1 281 ? 5.363 66.142 24.243 1.00 18.83 314 VAL A O 1
ATOM 2158 N N . LYS A 1 282 ? 6.826 66.149 22.544 1.00 16.60 315 LYS A N 1
ATOM 2159 C CA . LYS A 1 282 ? 6.757 67.588 22.315 1.00 17.52 315 LYS A CA 1
ATOM 2160 C C . LYS A 1 282 ? 5.347 68.008 21.885 1.00 18.04 315 LYS A C 1
ATOM 2161 O O . LYS A 1 282 ? 4.749 68.939 22.441 1.00 18.84 315 LYS A O 1
ATOM 2167 N N . MET A 1 283 ? 4.780 67.292 20.912 1.00 17.71 316 MET A N 1
ATOM 2168 C CA . MET A 1 283 ? 3.433 67.601 20.459 1.00 17.76 316 MET A CA 1
ATOM 2169 C C . MET A 1 283 ? 2.415 67.582 21.594 1.00 17.52 316 MET A C 1
ATOM 2170 O O . MET A 1 283 ? 1.503 68.419 21.645 1.00 18.67 316 MET A O 1
ATOM 2175 N N . GLY A 1 284 ? 2.528 66.589 22.460 1.00 17.14 317 GLY A N 1
ATOM 2176 C CA . GLY A 1 284 ? 1.532 66.403 23.484 1.00 17.25 317 GLY A CA 1
ATOM 2177 C C . GLY A 1 284 ? 1.656 67.355 24.667 1.00 17.58 317 GLY A C 1
ATOM 2178 O O . GLY A 1 284 ? 0.933 67.197 25.656 1.00 17.77 317 GLY A O 1
ATOM 2179 N N . GLN A 1 285 ? 2.528 68.354 24.554 1.00 17.52 318 GLN A N 1
ATOM 2180 C CA . GLN A 1 285 ? 2.630 69.391 25.582 1.00 19.20 318 GLN A CA 1
ATOM 2181 C C . GLN A 1 285 ? 2.219 70.759 25.079 1.00 18.92 318 GLN A C 1
ATOM 2182 O O . GLN A 1 285 ? 2.436 71.754 25.772 1.00 22.72 318 GLN A O 1
ATOM 2188 N N . ILE A 1 286 ? 1.600 70.808 23.910 1.00 18.20 319 ILE A N 1
ATOM 2189 C CA . ILE A 1 286 ? 1.193 72.086 23.308 1.00 19.52 319 ILE A CA 1
ATOM 2190 C C . ILE A 1 286 ? 0.020 72.707 24.076 1.00 18.56 319 ILE A C 1
ATOM 2191 O O . ILE A 1 286 ? -1.004 72.078 24.243 1.00 19.39 319 ILE A O 1
ATOM 2196 N N . LYS A 1 287 ? 0.221 73.930 24.557 1.00 19.84 320 LYS A N 1
ATOM 2197 C CA . LYS A 1 287 ? -0.814 74.741 25.210 1.00 20.27 320 LYS A CA 1
ATOM 2198 C C . LYS A 1 287 ? -1.616 73.977 26.261 1.00 19.88 320 LYS A C 1
ATOM 2199 O O . LYS A 1 287 ? -2.847 73.944 26.261 1.00 23.44 320 LYS A O 1
ATOM 2205 N N . VAL A 1 288 ? -0.904 73.316 27.152 1.00 19.27 321 VAL A N 1
ATOM 2206 C CA . VAL A 1 288 ? -1.548 72.549 28.191 1.00 19.73 321 VAL A CA 1
ATOM 2207 C C . VAL A 1 288 ? -1.990 73.427 29.350 1.00 19.08 321 VAL A C 1
ATOM 2208 O O . VAL A 1 288 ? -1.420 74.505 29.606 1.00 21.68 321 VAL A O 1
ATOM 2212 N N . LEU A 1 289 ? -3.045 72.966 30.021 1.00 18.13 322 LEU A N 1
ATOM 2213 C CA . LEU A 1 289 ? -3.534 73.558 31.256 1.00 17.79 322 LEU A CA 1
ATOM 2214 C C . LEU A 1 289 ? -2.982 72.761 32.419 1.00 18.61 322 LEU A C 1
ATOM 2215 O O . LEU A 1 289 ? -3.011 71.523 32.414 1.00 19.64 322 LEU A O 1
ATOM 2220 N N . THR A 1 290 ? -2.447 73.462 33.416 1.00 18.97 323 THR A N 1
ATOM 2221 C CA . THR A 1 290 ? -1.824 72.795 34.547 1.00 19.41 323 THR A CA 1
ATOM 2222 C C . THR A 1 290 ? -2.155 73.495 35.863 1.00 21.54 323 THR A C 1
ATOM 2223 O O . THR A 1 290 ? -2.750 74.578 35.892 1.00 23.06 323 THR A O 1
ATOM 2227 N N . GLY A 1 291 ? -1.807 72.847 36.961 1.00 20.83 324 GLY A N 1
ATOM 2228 C CA . GLY A 1 291 ? -1.969 73.451 38.283 1.00 22.50 324 GLY A CA 1
ATOM 2229 C C . GLY A 1 291 ? -3.422 73.354 38.731 1.00 20.85 324 GLY A C 1
ATOM 2230 O O . GLY A 1 291 ? -3.948 72.249 38.951 1.00 22.73 324 GLY A O 1
ATOM 2231 N N . THR A 1 292 ? -4.107 74.503 38.767 1.00 21.86 325 THR A N 1
ATOM 2232 C CA . THR A 1 292 ? -5.554 74.530 38.999 1.00 21.85 325 THR A CA 1
ATOM 2233 C C . THR A 1 292 ? -6.332 74.955 37.774 1.00 21.11 325 THR A C 1
ATOM 2234 O O . THR A 1 292 ? -7.564 74.979 37.817 1.00 22.73 325 THR A O 1
ATOM 2238 N N . GLN A 1 293 ? -5.640 75.276 36.681 1.00 20.92 326 GLN A N 1
ATOM 2239 C CA . GLN A 1 293 ? -6.328 75.638 35.447 1.00 22.20 326 GLN A CA 1
ATOM 2240 C C . GLN A 1 293 ? -7.148 74.469 34.904 1.00 21.94 326 GLN A C 1
ATOM 2241 O O . GLN A 1 293 ? -6.722 73.314 34.920 1.00 24.52 326 GLN A O 1
ATOM 2247 N N . GLY A 1 294 ? -8.272 74.775 34.298 1.00 20.90 327 GLY A N 1
ATOM 2248 C CA . GLY A 1 294 ? -9.119 73.729 33.759 1.00 21.71 327 GLY A CA 1
ATOM 2249 C C . GLY A 1 294 ? -9.669 72.815 34.830 1.00 22.99 327 GLY A C 1
ATOM 2250 O O . GLY A 1 294 ? -9.746 73.157 36.005 1.00 25.64 327 GLY A O 1
ATOM 2251 N N . GLN A 1 295 ? -10.109 71.656 34.397 1.00 19.57 328 GLN A N 1
ATOM 2252 C CA . GLN A 1 295 ? -10.871 70.729 35.236 1.00 20.96 328 GLN A CA 1
ATOM 2253 C C . GLN A 1 295 ? -10.236 69.352 35.205 1.00 20.67 328 GLN A C 1
ATOM 2254 O O . GLN A 1 295 ? -9.510 69.030 34.270 1.00 20.22 328 GLN A O 1
ATOM 2260 N N . ILE A 1 296 ? -10.609 68.531 36.175 1.00 19.80 329 ILE A N 1
ATOM 2261 C CA A ILE A 1 296 ? -10.531 67.078 36.005 0.57 18.76 329 ILE A CA 1
ATOM 2262 C CA B ILE A 1 296 ? -10.537 67.093 35.986 0.43 19.33 329 ILE A CA 1
ATOM 2263 C C . ILE A 1 296 ? -11.946 66.597 35.749 1.00 18.02 329 ILE A C 1
ATOM 2264 O O . ILE A 1 296 ? -12.778 66.562 36.662 1.00 20.48 329 ILE A O 1
ATOM 2273 N N . ARG A 1 297 ? -12.267 66.310 34.494 1.00 18.71 330 ARG A N 1
ATOM 2274 C CA . ARG A 1 297 ? -13.638 65.975 34.184 1.00 19.70 330 ARG A CA 1
ATOM 2275 C C . ARG A 1 297 ? -14.060 64.694 34.872 1.00 21.11 330 ARG A C 1
ATOM 2276 O O . ARG A 1 297 ? -13.324 63.711 34.902 1.00 22.67 330 ARG A O 1
ATOM 2284 N N . THR A 1 298 ? -15.296 64.697 35.352 1.00 19.76 331 THR A N 1
ATOM 2285 C CA A THR A 1 298 ? -15.913 63.452 35.782 0.57 21.58 331 THR A CA 1
ATOM 2286 C CA B THR A 1 298 ? -15.998 63.494 35.797 0.43 21.71 331 THR A CA 1
ATOM 2287 C C . THR A 1 298 ? -16.491 62.633 34.626 1.00 22.50 331 THR A C 1
ATOM 2288 O O . THR A 1 298 ? -16.558 61.415 34.717 1.00 27.11 331 THR A O 1
ATOM 2295 N N . ASN A 1 299 ? -16.810 63.284 33.517 1.00 20.83 332 ASN A N 1
ATOM 2296 C CA . ASN A 1 299 ? -17.285 62.663 32.291 1.00 19.67 332 ASN A CA 1
ATOM 2297 C C . ASN A 1 299 ? -16.563 63.342 31.124 1.00 19.87 332 ASN A C 1
ATOM 2298 O O . ASN A 1 299 ? -16.731 64.572 30.952 1.00 20.17 332 ASN A O 1
ATOM 2303 N N . CYS A 1 300 ? -15.725 62.621 30.372 0.82 18.00 333 CYS A N 1
ATOM 2304 C CA . CYS A 1 300 ? -14.848 63.275 29.393 0.82 17.94 333 CYS A CA 1
ATOM 2305 C C . CYS A 1 300 ? -15.625 64.018 28.303 0.82 17.32 333 CYS A C 1
ATOM 2306 O O . CYS A 1 300 ? -15.066 64.898 27.656 0.82 18.50 333 CYS A O 1
ATOM 2309 N N . SER A 1 301 ? -16.891 63.660 28.106 1.00 19.69 334 SER A N 1
ATOM 2310 C CA . SER A 1 301 ? -17.739 64.283 27.087 1.00 20.04 334 SER A CA 1
ATOM 2311 C C . SER A 1 301 ? -18.433 65.582 27.541 1.00 21.45 334 SER A C 1
ATOM 2312 O O . SER A 1 301 ? -19.141 66.201 26.738 1.00 21.84 334 SER A O 1
ATOM 2315 N N . ALA A 1 302 ? -18.257 65.985 28.803 1.00 21.11 335 ALA A N 1
ATOM 2316 C CA . ALA A 1 302 ? -18.960 67.152 29.356 1.00 22.92 335 ALA A CA 1
ATOM 2317 C C . ALA A 1 302 ? -18.057 67.975 30.285 1.00 20.46 335 ALA A C 1
ATOM 2318 O O . ALA A 1 302 ? -17.211 67.443 30.987 1.00 21.57 335 ALA A O 1
ATOM 2320 N N . ARG A 1 303 ? -18.310 69.279 30.319 1.00 21.76 336 ARG A N 1
ATOM 2321 C CA . ARG A 1 303 ? -17.700 70.143 31.343 1.00 21.18 336 ARG A CA 1
ATOM 2322 C C . ARG A 1 303 ? -18.293 69.798 32.703 1.00 20.52 336 ARG A C 1
ATOM 2323 O O . ARG A 1 303 ? -19.488 69.469 32.806 1.00 22.89 336 ARG A O 1
ATOM 2331 N N . ASN A 1 304 ? -17.504 69.945 33.772 1.00 19.71 337 ASN A N 1
ATOM 2332 C CA . ASN A 1 304 ? -18.057 69.683 35.103 1.00 21.33 337 ASN A CA 1
ATOM 2333 C C . ASN A 1 304 ? -19.049 70.778 35.430 1.00 22.37 337 ASN A C 1
ATOM 2334 O O . ASN A 1 304 ? -18.729 71.959 35.294 1.00 23.97 337 ASN A O 1
ATOM 2339 N N . ALA A 1 305 ? -20.204 70.376 35.950 1.00 22.52 338 ALA A N 1
ATOM 2340 C CA . ALA A 1 305 ? -21.357 71.283 36.102 1.00 23.29 338 ALA A CA 1
ATOM 2341 C C . ALA A 1 305 ? -21.614 71.714 37.547 1.00 20.90 338 ALA A C 1
ATOM 2342 O O . ALA A 1 305 ? -22.531 72.477 37.772 1.00 21.12 338 ALA A O 1
ATOM 2344 N N . ALA A 1 306 ? -20.839 71.199 38.509 1.00 21.28 339 ALA A N 1
ATOM 2345 C CA . ALA A 1 306 ? -21.104 71.430 39.935 1.00 22.49 339 ALA A CA 1
ATOM 2346 C C . ALA A 1 306 ? -19.856 71.790 40.705 1.00 23.77 339 ALA A C 1
ATOM 2347 O O . ALA A 1 306 ? -19.793 71.594 41.926 1.00 28.04 339 ALA A O 1
ATOM 2349 N N . GLY A 1 307 ? -18.918 72.472 40.069 1.00 25.31 340 GLY A N 1
ATOM 2350 C CA . GLY A 1 307 ? -17.710 72.906 40.802 1.00 28.60 340 GLY A CA 1
ATOM 2351 C C . GLY A 1 307 ? -16.615 71.839 40.869 1.00 45.47 340 GLY A C 1
ATOM 2352 O O . GLY A 1 307 ? -16.623 70.909 40.049 1.00 34.66 340 GLY A O 1
#

Nearest PDB structures (foldseek):
  5aog-assembly1_A  TM=1.003E+00  e=4.176E-58  Sorghum bicolor
  7dlh-assembly1_A  TM=9.986E-01  e=1.321E-50  Panicum miliaceum
  1bgp-assembly1_A-2  TM=9.954E-01  e=4.178E-46  Hordeum vulgare
  3hdl-assembly1_A  TM=9.323E-01  e=7.044E-29  Roystonea regia
  4usc-assembly1_B  TM=9.415E-01  e=1.346E-28  Trachycarpus fortunei

CATH classificat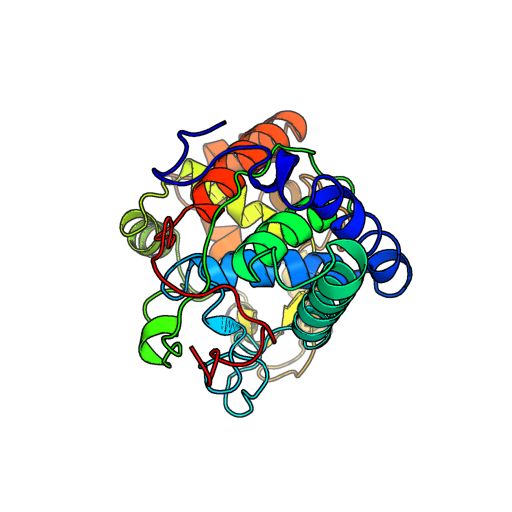ion: 1.10.520.10 (+1 more: 1.10.420.10)

GO terms:
  GO:0004601 peroxidase activity (F, IDA)
  GO:0005509 calcium ion binding (F, IDA)
  GO:0042744 hydrogen peroxide catabolic process (P, IDA)
  GO:0020037 heme binding (F, IDA)
  GO:0005576 extracellular region (C, EXP)
  GO:0140825 lactoperoxidase activity (F, EXP)

Solvent-accessible surface area: 13086 Å² total; per-residue (Å²): 102,8,120,59,21,123,48,14,47,56,70,97,8,147,103,63,4,99,94,1,52,74,22,0,110,52,28,0,64,97,22,12,93,94,53,83,12,7,2,13,7,1,12,85,2,8,64,1,1,0,15,0,48,0,3,9,0,0,0,4,0,92,56,4,11,6,5,57,48,44,96,157,27,68,51,50,33,62,8,64,102,61,2,25,134,5,0,40,43,0,11,92,96,4,99,78,74,20,74,20,52,39,2,0,0,2,0,0,1,4,0,0,0,28,5,0,0,40,56,18,50,12,19,91,31,169,7,1,1,2,4,50,0,8,50,57,81,3,74,112,126,40,4,117,64,15,24,34,72,26,87,11,43,0,80,51,9,32,52,26,6,67,152,25,121,7,75,25,46,3,11,0,0,29,19,0,12,54,0,6,8,84,5,6,0,46,12,4,23,93,12,0,36,133,69,67,32,125,60,9,38,87,93,7,4,40,98,8,65,201,42,0,78,54,105,56,19,124,120,109,18,48,18,0,66,92,38,46,81,42,3,17,13,80,2,0,33,1,0,53,58,137,19,2,2,18,39,15,2,6,29,0,25,62,29,100,175,1,108,79,35,0,36,102,2,19,195,32,70,166,52,0,28,72,42,2,18,79,0,5,9,57,5,2,19,13,119,25,45,20,60,127,98,31,41,37,0,89,76,1,28,44,109,34,109,105,107

Foldseek 3Di:
DPDADPFWAFQPCVPQANCLLVLLLVLLLVVCVVPVQLLLLLLVVQLLCCLQQHLALLQCACVAQLHLVHDPDDPQSNGDNVNSVSLQVSQVVCCVRSVHQDAASSQSSLSSNQSSQVSLPADHATAIGFFAHDQDGGDPCSNPLRDDALQDADVVVQVNVVVQPDHLLLLLLQVLSLVEHKDFCQSQVVCPPPHHPPLAQPVLSVVVCVVPVHHPDGGMDRQQPPRHRHSWLSLLVCLVNSNGRTNHSVSLCVDPVRNVVSVVCNVDRVVSRVSNNVSSSSSSNGNTDGDPPHHRDPGSHHGDDPD

InterPro domains:
  IPR000823 Plant peroxidase [PR00461] (50-69)
  IPR000823 Plant peroxidase [PR00461] (74-94)
  IPR000823 Plant peroxidase [PR00461] (135-145)
  IPR000823 Plant peroxidase [PR00461] (154-169)
  IPR000823 Plant peroxidase [PR00461] (202-214)
  IPR000823 Plant peroxidase [PR00461] (255-270)
  IPR000823 Plant peroxidase [PR00461] (271-288)
  IPR000823 Plant peroxidase [PR00461] (311-324)
  IPR000823 Plant peroxidase [PTHR31388] (32-334)
  IPR002016 Haem peroxidase [PF00141] (57-300)
  IPR002016 Haem peroxidase [PR00458] (72-86)
  IPR002016 Haem peroxidase [PR00458] (136-153)
  IPR002016 Haem peroxidase [PR00458] (154-166)
  IPR002016 Haem peroxidase [PR00458] (203-218)
  IPR002016 Haem peroxidase [PR00458] (257-272)
  IPR002016 Haem peroxidase [PS50873] (40-337)
  IPR010255 Haem peroxidase superfamily [SSF48113] (36-337)
  IPR019793 Peroxidases heam-ligand binding site [PS00435] (203-213)
  IPR019794 Peroxidase, active site [PS00436] (72-83)
  IPR033905 Secretory peroxidase [cd00693] (40-335)

Secondary structure (DSSP, 8-state):
-PPPPTT-EETTTTTT-TTHHHHHHHHHHHHHHH-TTHHHHHHHHHHHHHHTTSSSSGGGSBTBTTSTT--SS-GGGS--HHHHHHHHHHHHHHHHHHTSS-S-HHHHHHHHHHHHHHHTT------EE--BB--SPPPHHHHHHHS--TT--HHHHHHHHHTTT--HHHHHHHHGGGGSSEEEGGGTGGGTSSS--TTS-HHHHHHHHHHS-STT---EEES-SS-SSS-STHHHHHHHTT--SSHHHHHHHHSTTTHHHHHHHHH-HHHHHHHHHHHHHHHTTTT-B-TTSSB--SSTTS--S--

Sequence (307 aa):
QPPLAPGLSFDFYKRSCPKAESIVRSSFVQQDAVRRDVGLAAGLLRLHFHDCFVQGCDASVLLDGSATGPGEQQAPPNLTLRPTAFKAINDIHDRLHKECGGTVVSCSDVLALAARDSVVVVSGGPSSYRVPLGRRDSASSFATQQDVLSSGLPPPTAAVPALLAVLSKINNLDATDLVALSGGHTIGLGHCTSFEDRLFPRPDPTLNATFAGQLRRTCPAKGTDRRRTPLDVRTPNAFDNKYYVNLVVNRREGLFTSDQDLFSNARTRALVDKFARSQRDFFDQFAFSVVKMGQIKVLTGTQGQIIRTTNCSARNAAG

Radius of gyration: 18.81 Å; Cα contacts (8 Å, |Δi|>4): 589; chains: 1; bounding box: 40×36×59 Å

Organism: Sorghum bicolor (NCBI:txid4558)